Protein AF-A0A7C1H0J3-F1 (afdb_monomer)

Foldseek 3Di:
DVLVVVAPQPDDDDDPDDCVQPVLDLVNQLSVVCSSPVPDDSVVSLQVSLCVQFNPVCSVLLSLLVVLVVLCVVQQDDQFLCPDLSVLQQPLLLQALFLFLPPPPPVLCCVRVVFHNADQLFLCSGAVLGGRPDGRAPLVNLVVNLVSCVVSPCVSLVVSLVSLVVVLPDPPRDPRSNLVSLQSNLLSLVVNLSSLSSNLSSLSNNLLVQLVPDPDPVSVVVSLVSLLVSLVSNLVSLVSVLCSVVPDPRSNDDEDDVARHSRHHHPCSSVSSVSNNVVSVVRSNPRRDRDPCSSLDDDPPPPDDSVVVVVVVVVVVD

Solvent-accessible surface area (backbone atoms only — not comparable to full-atom values): 17912 Å² total; per-residue (Å²): 113,78,76,63,73,76,43,95,65,90,73,88,83,76,79,86,68,61,57,92,63,52,82,85,45,67,66,56,55,46,54,57,47,39,70,72,39,75,85,60,58,64,69,57,50,54,52,52,50,32,27,72,60,41,34,75,88,47,18,61,64,54,52,50,28,49,52,28,41,48,60,47,62,77,65,55,70,88,55,71,72,48,50,75,66,29,28,42,16,64,26,54,80,40,48,59,75,40,43,30,47,70,76,53,55,67,83,78,45,41,89,40,54,79,36,27,75,61,61,95,37,30,40,40,74,49,34,80,32,32,44,70,95,45,76,54,42,51,55,71,58,22,45,53,44,42,56,48,49,69,72,65,54,64,55,47,49,51,51,24,38,53,52,36,53,61,57,61,70,42,86,89,62,52,70,66,30,37,52,50,46,48,44,55,35,52,37,51,55,49,47,52,40,52,54,48,51,53,47,41,51,27,44,48,38,38,23,36,52,49,30,72,73,38,92,41,71,70,54,29,50,51,24,52,54,51,40,46,52,44,40,51,52,49,42,52,40,49,49,53,47,46,49,49,67,74,71,49,92,59,64,71,67,83,63,32,90,87,50,62,43,44,74,33,51,23,81,61,47,67,56,41,38,50,51,18,44,52,48,32,63,73,39,53,82,49,68,59,50,68,69,91,62,46,62,73,54,73,61,95,83,56,85,66,56,65,71,60,54,54,53,54,62,68,57,71,80,110

Secondary structure (DSSP, 8-state):
-GGGSSS--S------S-GGG-SS-HHHHHHHHHHH-TT--HHHHHHHHHHHHHHHHHHHHHHHHHHHHHHHHHHSPP-TTTSTHHHHHTTTTTS---S-STTS-HHHHHHHHTTSS--TT-GGGT-TTEETTEESS-HHHHHHHHHHHHHH-SHHHHHHHHHHHHHHT-TT--HHHHHHHHHHHHHHHHHHHHHHHHHHHHHHHHHHHHHHT-SSHHHHHHHHHHHHHHHHHHHHHHHHHHHHHHH--S--S--BTT--BTTB-BTTHHHHHHHHHHHHHHTTTPPP---TTGGGPPPTT--S-HHHHHHHHHTTT-

Sequence (318 aa):
MEELQAADISRISLSVHPHSLANHDINREIFKRFQLEPDIAVDSVVSLTAQKWVGKMNSKPLIQAWKLTDETVEKFPHVPLYEGYGFVSFRLWARPLVPDIQNIPKQKRAYYEDFMLSNYYNPNLVDLSKNALWTLVPVGVAKNIVDQCEKQGHKPLQQAIELLNSEIVKPGLEDQAKKILTDQRDRIRGLICYYRTLENTARWIVGVHGYLDSDSDKERQKYRIFLHKMMTDEIENIQNLLDLWRTSSVTFTPISKFGENWYTYGDNFAEILQKKIVLMKEYMNDIPHIDPDFIWKMPNSFTVDPDKYLYQYLNFTK

Mean predicted aligned error: 6.72 Å

Structure (mmCIF, N/CA/C/O backbone):
data_AF-A0A7C1H0J3-F1
#
_entry.id   AF-A0A7C1H0J3-F1
#
loop_
_atom_site.group_PDB
_atom_site.id
_atom_site.type_symbol
_atom_site.label_atom_id
_atom_site.label_alt_id
_atom_site.label_comp_id
_atom_site.label_asym_id
_atom_site.label_entity_id
_atom_site.label_seq_id
_atom_site.pdbx_PDB_ins_code
_atom_site.Cartn_x
_atom_site.Cartn_y
_atom_site.Cartn_z
_atom_site.occupancy
_atom_site.B_iso_or_equiv
_atom_site.auth_seq_id
_atom_site.auth_comp_id
_atom_site.auth_asym_id
_atom_site.auth_atom_id
_atom_site.pdbx_PDB_model_num
ATOM 1 N N . MET A 1 1 ? -14.124 -19.390 29.728 1.00 43.22 1 MET A N 1
ATOM 2 C CA . MET A 1 1 ? -13.737 -20.817 29.823 1.00 43.22 1 MET A CA 1
ATOM 3 C C . MET A 1 1 ? -14.939 -21.667 30.199 1.00 43.22 1 MET A C 1
ATOM 5 O O . MET A 1 1 ? -15.182 -22.626 29.491 1.00 43.22 1 MET A O 1
ATOM 9 N N . GLU A 1 2 ? -15.737 -21.287 31.203 1.00 41.00 2 GLU A N 1
ATOM 10 C CA . GLU A 1 2 ? -16.996 -21.994 31.523 1.00 41.00 2 GLU A CA 1
ATOM 11 C C . GLU A 1 2 ? -18.045 -21.923 30.394 1.00 41.00 2 GLU A C 1
ATOM 13 O O . GLU A 1 2 ? -18.662 -22.933 30.081 1.00 41.00 2 GLU A O 1
ATOM 18 N N . GLU A 1 3 ? -18.164 -20.798 29.677 1.00 45.22 3 GLU A N 1
ATOM 19 C CA . GLU A 1 3 ? -19.071 -20.688 28.512 1.00 45.22 3 GLU A CA 1
ATOM 20 C C . GLU A 1 3 ? -18.670 -21.567 27.308 1.00 45.22 3 GLU A C 1
ATOM 22 O O . GLU A 1 3 ? -19.504 -21.857 26.457 1.00 45.22 3 GLU A O 1
ATOM 27 N N . LEU A 1 4 ? -17.413 -22.026 27.229 1.00 45.88 4 LEU A N 1
ATOM 28 C CA . LEU A 1 4 ? -16.912 -22.833 26.103 1.00 45.88 4 LEU A CA 1
ATOM 29 C C . LEU A 1 4 ? -17.227 -24.330 26.243 1.00 45.88 4 LEU A C 1
ATOM 31 O O . LEU A 1 4 ? -17.132 -25.050 25.258 1.00 45.88 4 LEU A O 1
ATOM 35 N N . GLN A 1 5 ? -17.588 -24.805 27.440 1.00 47.00 5 GLN A N 1
ATOM 36 C CA . GLN A 1 5 ? -17.974 -26.206 27.666 1.00 47.00 5 GLN A CA 1
ATOM 37 C C . GLN A 1 5 ? -19.457 -26.480 27.370 1.00 47.00 5 GLN A C 1
ATOM 39 O O . GLN A 1 5 ? -19.835 -27.637 27.221 1.00 47.00 5 GLN A O 1
ATOM 44 N N . ALA A 1 6 ? -20.294 -25.439 27.305 1.00 52.59 6 ALA A N 1
ATOM 45 C CA . ALA A 1 6 ? -21.743 -25.577 27.143 1.00 52.59 6 ALA A CA 1
ATOM 46 C C . ALA A 1 6 ? -22.202 -25.660 25.677 1.00 52.59 6 ALA A C 1
ATOM 48 O O . ALA A 1 6 ? -23.281 -26.177 25.400 1.00 52.59 6 ALA A O 1
ATOM 49 N N . ALA A 1 7 ? -21.396 -25.159 24.743 1.00 54.50 7 ALA A N 1
ATOM 50 C CA . ALA A 1 7 ? -21.640 -25.298 23.316 1.00 54.50 7 ALA A CA 1
ATOM 51 C C . ALA A 1 7 ? -20.835 -26.504 22.814 1.00 54.50 7 ALA A C 1
ATOM 53 O O . ALA A 1 7 ? -19.652 -26.618 23.121 1.00 54.50 7 ALA A O 1
ATOM 54 N N . ASP A 1 8 ? -21.465 -27.409 22.068 1.00 57.72 8 ASP A N 1
ATOM 55 C CA . ASP A 1 8 ? -20.866 -28.605 21.453 1.00 57.72 8 ASP A CA 1
ATOM 56 C C . ASP A 1 8 ? -19.859 -28.215 20.339 1.00 57.72 8 ASP A C 1
ATOM 58 O O . ASP A 1 8 ? -20.053 -28.446 19.144 1.00 57.72 8 ASP A O 1
ATOM 62 N N . ILE A 1 9 ? -18.802 -27.489 20.719 1.00 57.53 9 ILE A N 1
ATOM 63 C CA . ILE A 1 9 ? -17.835 -26.855 19.823 1.00 57.53 9 ILE A CA 1
ATOM 64 C C . ILE A 1 9 ? -16.805 -27.905 19.408 1.00 57.53 9 ILE A C 1
ATOM 66 O O . ILE A 1 9 ? -15.820 -28.161 20.099 1.00 57.53 9 ILE A O 1
ATOM 70 N N . SER A 1 10 ? -16.999 -28.488 18.227 1.00 63.75 10 SER A N 1
ATOM 71 C CA . SER A 1 10 ? -16.061 -29.462 17.652 1.00 63.75 10 SER A CA 1
ATOM 72 C C . SER A 1 10 ? -14.758 -28.838 17.125 1.00 63.75 10 SER A C 1
ATOM 74 O O . SER A 1 10 ? -13.768 -29.550 16.941 1.00 63.75 10 SER A O 1
ATOM 76 N N . ARG A 1 11 ? -14.732 -27.517 16.871 1.00 53.28 11 ARG A N 1
ATOM 77 C CA . ARG A 1 11 ? -13.552 -26.762 16.408 1.00 53.28 11 ARG A CA 1
ATOM 78 C C . ARG A 1 11 ? -13.587 -25.309 16.879 1.00 53.28 11 ARG A C 1
ATOM 80 O O . ARG A 1 11 ? -14.540 -24.593 16.597 1.00 53.28 11 ARG A O 1
ATOM 87 N N . ILE A 1 12 ? -12.503 -24.861 17.511 1.00 60.00 12 ILE A N 1
ATOM 88 C CA . ILE A 1 12 ? -12.256 -23.446 17.817 1.00 60.00 12 ILE A CA 1
ATOM 89 C C . ILE A 1 12 ? -11.360 -22.874 16.716 1.00 60.00 12 ILE A C 1
ATOM 91 O O . ILE A 1 12 ? -10.259 -23.374 16.485 1.00 60.00 12 ILE A O 1
ATOM 95 N N . SER A 1 13 ? -11.820 -21.817 16.052 1.00 57.62 13 SER A N 1
ATOM 96 C CA . SER A 1 13 ? -11.025 -21.041 15.100 1.00 57.62 13 SER A CA 1
ATOM 97 C C . SER A 1 13 ? -10.604 -19.729 15.759 1.00 57.62 13 SER A C 1
ATOM 99 O O . SER A 1 13 ? -11.411 -18.824 15.974 1.00 57.62 13 SER A O 1
ATOM 101 N N . LEU A 1 14 ? -9.330 -19.621 16.131 1.00 55.69 14 LEU A N 1
ATOM 102 C CA . LEU A 1 14 ? -8.780 -18.388 16.690 1.00 55.69 14 LEU A CA 1
ATOM 103 C C . LEU A 1 14 ? -8.307 -17.486 15.548 1.00 55.69 14 LEU A C 1
ATOM 105 O O . LEU A 1 14 ? -7.449 -17.883 14.760 1.00 55.69 14 LEU A O 1
ATOM 109 N N . SER A 1 15 ? -8.804 -16.245 15.487 1.00 52.28 15 SER A N 1
ATOM 110 C CA . SER A 1 15 ? -8.153 -15.226 14.658 1.00 52.28 15 SER A CA 1
ATOM 111 C C . SER A 1 15 ? -6.750 -14.981 15.223 1.00 52.28 15 SER A C 1
ATOM 113 O O . SER A 1 15 ? -6.613 -14.580 16.382 1.00 52.28 15 SER A O 1
ATOM 115 N N . VAL A 1 16 ? -5.712 -15.200 14.420 1.00 52.44 16 VAL A N 1
ATOM 116 C CA . VAL A 1 16 ? -4.301 -15.167 14.852 1.00 52.44 16 VAL A CA 1
ATOM 117 C C . VAL A 1 16 ? -3.748 -13.750 15.065 1.00 52.44 16 VAL A C 1
ATOM 119 O O . VAL A 1 16 ? -2.577 -13.585 15.402 1.00 52.44 16 VAL A O 1
ATOM 122 N N . HIS A 1 17 ? -4.559 -12.703 14.884 1.00 58.31 17 HIS A N 1
ATOM 123 C CA . HIS A 1 17 ? -4.106 -11.331 15.088 1.00 58.31 17 HIS A CA 1
ATOM 124 C C . HIS A 1 17 ? -3.994 -11.021 16.588 1.00 58.31 17 HIS A C 1
ATOM 126 O O . HIS A 1 17 ? -5.013 -11.060 17.297 1.00 58.31 17 HIS A O 1
ATOM 132 N N . PRO A 1 18 ? -2.801 -10.662 17.101 1.00 62.66 18 PRO A N 1
ATOM 133 C CA . PRO A 1 18 ? -2.656 -10.297 18.502 1.00 62.66 18 PRO A CA 1
ATOM 134 C C . PRO A 1 18 ? -3.600 -9.133 18.813 1.00 62.66 18 PRO A C 1
ATOM 136 O O . PRO A 1 18 ? -3.677 -8.165 18.056 1.00 62.66 18 PRO A O 1
ATOM 139 N N . HIS A 1 19 ? -4.366 -9.250 19.903 1.00 61.53 19 HIS A N 1
ATOM 140 C CA . HIS A 1 19 ? -5.368 -8.247 20.291 1.00 61.53 19 HIS A CA 1
ATOM 141 C C . HIS A 1 19 ? -4.770 -6.841 20.349 1.00 61.53 19 HIS A C 1
ATOM 143 O O . HIS A 1 19 ? -5.401 -5.881 19.924 1.00 61.53 19 HIS A O 1
ATOM 149 N N . SER A 1 20 ? -3.513 -6.745 20.784 1.00 67.94 20 SER A N 1
ATOM 150 C CA . SER A 1 20 ? -2.750 -5.503 20.869 1.00 67.94 20 SER A CA 1
ATOM 151 C C . SER A 1 20 ? -2.610 -4.739 19.548 1.00 67.94 20 SER A C 1
ATOM 153 O O . SER A 1 20 ? -2.358 -3.539 19.594 1.00 67.94 20 SER A O 1
ATOM 155 N N . LEU A 1 21 ? -2.770 -5.387 18.388 1.00 73.44 21 LEU A N 1
ATOM 156 C CA . LEU A 1 21 ? -2.623 -4.739 17.080 1.00 73.44 21 LEU A CA 1
ATOM 157 C C . LEU A 1 21 ? -3.929 -4.097 16.580 1.00 73.44 21 LEU A C 1
ATOM 159 O O . LEU A 1 21 ? -3.896 -3.087 15.878 1.00 73.44 21 LEU A O 1
ATOM 163 N N . ALA A 1 22 ? -5.078 -4.680 16.926 1.00 83.19 22 ALA A N 1
ATOM 164 C CA . ALA A 1 22 ? -6.398 -4.241 16.477 1.00 83.19 22 ALA A CA 1
ATOM 165 C C . ALA A 1 22 ? -7.436 -4.467 17.584 1.00 83.19 22 ALA A C 1
ATOM 167 O O . ALA A 1 22 ? -8.156 -5.463 17.594 1.00 83.19 22 ALA A O 1
ATOM 168 N N . ASN A 1 23 ? -7.485 -3.533 18.538 1.00 83.19 23 ASN A N 1
ATOM 169 C CA . ASN A 1 23 ? -8.365 -3.630 19.710 1.00 83.19 23 ASN A CA 1
ATOM 170 C C . ASN A 1 23 ? -9.861 -3.510 19.356 1.00 83.19 23 ASN A C 1
ATOM 172 O O . ASN A 1 23 ? -10.701 -3.999 20.105 1.00 83.19 23 ASN A O 1
ATOM 176 N N . HIS A 1 24 ? -10.186 -2.863 18.233 1.00 91.50 24 HIS A N 1
ATOM 177 C CA . HIS A 1 24 ? -11.553 -2.653 17.745 1.00 91.50 24 HIS A CA 1
ATOM 178 C C . HIS A 1 24 ? -11.708 -3.306 16.366 1.00 91.50 24 HIS A C 1
ATOM 180 O O . HIS A 1 24 ? -11.754 -2.645 15.332 1.00 91.50 24 HIS A O 1
ATOM 186 N N . ASP A 1 25 ? -11.714 -4.636 16.363 1.00 91.44 25 ASP A N 1
ATOM 187 C CA . ASP A 1 25 ? -11.776 -5.487 15.173 1.00 91.44 25 ASP A CA 1
ATOM 188 C C . ASP A 1 25 ? -13.152 -6.161 15.083 1.00 91.44 25 ASP A C 1
ATOM 190 O O . ASP A 1 25 ? -13.448 -7.100 15.828 1.00 91.44 25 ASP A O 1
ATOM 194 N N . ILE A 1 26 ? -14.022 -5.643 14.209 1.00 93.06 26 ILE A N 1
ATOM 195 C CA . ILE A 1 26 ? -15.400 -6.136 14.095 1.00 93.06 26 ILE A CA 1
ATOM 196 C C . ILE A 1 26 ? -15.450 -7.578 13.577 1.00 93.06 26 ILE A C 1
ATOM 198 O O . ILE A 1 26 ? -16.265 -8.369 14.051 1.00 93.06 26 ILE A O 1
ATOM 202 N N . ASN A 1 27 ? -14.533 -7.958 12.685 1.00 90.81 27 ASN A N 1
ATOM 203 C CA . ASN A 1 27 ? -14.468 -9.312 12.142 1.00 90.81 27 ASN A CA 1
ATOM 204 C C . ASN A 1 27 ? -14.177 -10.317 13.254 1.00 90.81 27 ASN A C 1
ATOM 206 O O . ASN A 1 27 ? -14.815 -11.365 13.334 1.00 90.81 27 ASN A O 1
A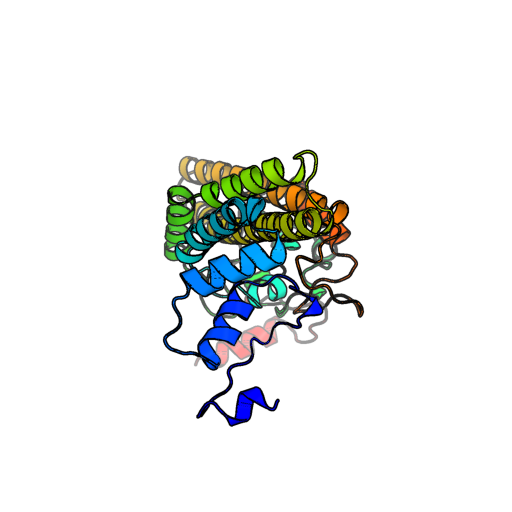TOM 210 N N . ARG A 1 28 ? -13.273 -9.974 14.175 1.00 88.69 28 ARG A N 1
ATOM 211 C CA . ARG A 1 28 ? -12.999 -10.798 15.356 1.00 88.69 28 ARG A CA 1
ATOM 212 C C . ARG A 1 28 ? -14.218 -10.967 16.254 1.00 88.69 28 ARG A C 1
ATOM 214 O O . ARG A 1 28 ? -14.443 -12.073 16.738 1.00 88.69 28 ARG A O 1
ATOM 221 N N . GLU A 1 29 ? -14.991 -9.913 16.495 1.00 91.12 29 GLU A N 1
ATOM 222 C CA . GLU A 1 29 ? -16.209 -10.018 17.307 1.00 91.12 29 GLU A CA 1
ATOM 223 C C . GLU A 1 29 ? -17.276 -10.881 16.618 1.00 91.12 29 GLU A C 1
ATOM 225 O O . GLU A 1 29 ? -17.890 -11.721 17.278 1.00 91.12 29 GLU A O 1
ATOM 230 N N . ILE A 1 30 ? -17.417 -10.776 15.292 1.00 91.19 30 ILE A N 1
ATOM 231 C CA . ILE A 1 30 ? -18.273 -11.667 14.494 1.00 91.19 30 ILE A CA 1
ATOM 232 C C . ILE A 1 30 ? -17.811 -13.122 14.634 1.00 91.19 30 ILE A C 1
ATOM 234 O O . ILE A 1 30 ? -18.603 -13.971 15.039 1.00 91.19 30 ILE A O 1
ATOM 238 N N . PHE A 1 31 ? -16.530 -13.417 14.384 1.00 87.75 31 PHE A N 1
ATOM 239 C CA . PHE A 1 31 ? -15.991 -14.778 14.484 1.00 87.75 31 PHE A CA 1
ATOM 240 C C . PHE A 1 31 ? -16.120 -15.370 15.887 1.00 87.75 31 PHE A C 1
ATOM 242 O O . PHE A 1 31 ? -16.440 -16.550 16.024 1.00 87.75 31 PHE A O 1
ATOM 249 N N . LYS A 1 32 ? -15.864 -14.580 16.936 1.00 86.75 32 LYS A N 1
ATOM 250 C CA . LYS A 1 32 ? -16.051 -15.021 18.326 1.00 86.75 32 LYS A CA 1
ATOM 251 C C . LYS A 1 32 ? -17.507 -15.385 18.590 1.00 86.75 32 LYS A C 1
ATOM 253 O O . LYS A 1 32 ? -17.779 -16.415 19.197 1.00 86.75 32 LYS A O 1
ATOM 258 N N . ARG A 1 33 ? -18.439 -14.540 18.147 1.00 88.62 33 ARG A N 1
ATOM 259 C CA . ARG A 1 33 ? -19.862 -14.720 18.425 1.00 88.62 33 ARG A CA 1
ATOM 260 C C . ARG A 1 33 ? -20.452 -15.896 17.653 1.00 88.62 33 ARG A C 1
ATOM 262 O O . ARG A 1 33 ? -21.157 -16.701 18.247 1.00 88.62 33 ARG A O 1
ATOM 269 N N . PHE A 1 34 ? -20.090 -16.029 16.381 1.00 86.19 34 PHE A N 1
ATOM 270 C CA . PHE A 1 34 ? -20.523 -17.118 15.509 1.00 86.19 34 PHE A CA 1
ATOM 271 C C . PHE A 1 34 ? -20.048 -18.497 15.995 1.00 86.19 34 PHE A C 1
ATOM 273 O O . PHE A 1 34 ? -20.743 -19.489 15.821 1.00 86.19 34 PHE A O 1
ATOM 280 N N . GLN A 1 35 ? -18.886 -18.575 16.657 1.00 83.38 35 GLN A N 1
ATOM 281 C CA . GLN A 1 35 ? -18.402 -19.828 17.257 1.00 83.38 35 GLN A CA 1
ATOM 282 C C . GLN A 1 35 ? -19.239 -20.311 18.447 1.00 83.38 35 GLN A C 1
ATOM 284 O O . GLN A 1 35 ? -19.250 -21.506 18.725 1.00 83.38 35 GLN A O 1
ATOM 289 N N . LEU A 1 36 ? -19.906 -19.398 19.158 1.00 86.06 36 LEU A N 1
ATOM 290 C CA . LEU A 1 36 ? -20.761 -19.723 20.304 1.00 86.06 36 LEU A CA 1
ATOM 291 C C . LEU A 1 36 ? -22.229 -19.874 19.891 1.00 86.06 36 LEU A C 1
ATOM 293 O O . LEU A 1 36 ? -22.948 -20.690 20.456 1.00 86.06 36 LEU A O 1
ATOM 297 N N . GLU A 1 37 ? -22.666 -19.088 18.907 1.00 89.44 37 GLU A N 1
ATOM 298 C CA . GLU A 1 37 ? -24.031 -19.075 18.380 1.00 89.44 37 GLU A CA 1
ATOM 299 C C . GLU A 1 37 ? -23.991 -19.054 16.844 1.00 89.44 37 GLU A C 1
ATOM 301 O O . GLU A 1 37 ? -24.012 -17.974 16.249 1.00 89.44 37 GLU A O 1
ATOM 306 N N . PRO A 1 38 ? -23.926 -20.225 16.184 1.00 87.12 38 PRO A N 1
ATOM 307 C CA . PRO A 1 38 ? -23.788 -20.311 14.727 1.00 87.12 38 PRO A CA 1
ATOM 308 C C . PRO A 1 38 ? -24.953 -19.694 13.942 1.00 87.12 38 PRO A C 1
ATOM 310 O O . PRO A 1 38 ? -24.761 -19.217 12.830 1.00 87.12 38 PRO A O 1
ATOM 313 N N . ASP A 1 39 ? -26.154 -19.660 14.522 1.00 92.06 39 ASP A N 1
ATOM 314 C CA . ASP A 1 39 ? -27.350 -19.114 13.865 1.00 92.06 39 ASP A CA 1
ATOM 315 C C . ASP A 1 39 ? -27.527 -17.600 14.088 1.00 92.06 39 ASP A C 1
ATOM 317 O O . ASP A 1 39 ? -28.536 -17.016 13.681 1.00 92.06 39 ASP A O 1
ATOM 321 N N . ILE A 1 40 ? -26.576 -16.930 14.756 1.00 92.56 40 ILE A N 1
ATOM 322 C CA . ILE A 1 40 ? -26.701 -15.499 15.026 1.00 92.56 40 ILE A CA 1
ATOM 323 C C . ILE A 1 40 ? -26.618 -14.674 13.737 1.00 92.56 40 ILE A C 1
ATOM 325 O O . ILE A 1 40 ? -25.699 -14.807 12.929 1.00 92.56 40 ILE A O 1
ATOM 329 N N . ALA A 1 41 ? -27.555 -13.740 13.571 1.00 94.44 41 ALA A N 1
ATOM 330 C CA . ALA A 1 41 ? -27.504 -12.790 12.468 1.00 94.44 41 ALA A CA 1
ATOM 331 C C . ALA A 1 41 ? -26.282 -11.863 12.607 1.00 94.44 41 ALA A C 1
ATOM 333 O O . ALA A 1 41 ? -26.149 -11.141 13.600 1.00 94.44 41 ALA A O 1
ATOM 334 N N . VAL A 1 42 ? -25.422 -11.833 11.583 1.00 92.94 42 VAL A N 1
ATOM 335 C CA . VAL A 1 42 ? -24.206 -10.996 11.545 1.00 92.94 42 VAL A CA 1
ATOM 336 C C . VAL A 1 42 ? -24.533 -9.520 11.795 1.00 92.94 42 VAL A C 1
ATOM 338 O O . VAL A 1 42 ? -23.877 -8.875 12.613 1.00 92.94 42 VAL A O 1
ATOM 341 N N . ASP A 1 43 ? -25.604 -9.006 11.185 1.00 95.44 43 ASP A N 1
ATOM 342 C CA . ASP A 1 43 ? -26.056 -7.620 11.367 1.00 95.44 43 ASP A CA 1
ATOM 343 C C . ASP A 1 43 ? -26.383 -7.278 12.829 1.00 95.44 43 ASP A C 1
ATOM 345 O O . ASP A 1 43 ? -26.145 -6.149 13.278 1.00 95.44 43 ASP A O 1
ATOM 349 N N . SER A 1 44 ? -26.888 -8.246 13.599 1.00 95.44 44 SER A N 1
ATOM 350 C CA . SER A 1 44 ? -27.148 -8.071 15.030 1.00 95.44 44 SER A CA 1
ATOM 351 C C . SER A 1 44 ? -25.843 -7.934 15.810 1.00 95.44 44 SER A C 1
ATOM 353 O O . SER A 1 44 ? -25.730 -7.049 16.660 1.00 95.44 44 SER A O 1
ATOM 355 N N . VAL A 1 45 ? -24.829 -8.748 15.494 1.00 96.06 45 VAL A N 1
ATOM 356 C CA . VAL A 1 45 ? -23.500 -8.670 16.126 1.00 96.06 45 VAL A CA 1
ATOM 357 C C . VAL A 1 45 ? -22.821 -7.343 15.809 1.00 96.06 45 VAL A C 1
ATOM 359 O O . VAL A 1 45 ? -22.309 -6.682 16.715 1.00 96.06 45 VAL A O 1
ATOM 362 N N . VAL A 1 46 ? -22.878 -6.920 14.546 1.00 97.00 46 VAL A N 1
ATOM 363 C CA . VAL A 1 46 ? -22.366 -5.627 14.075 1.00 97.00 46 VAL A CA 1
ATOM 364 C C . VAL A 1 46 ? -23.037 -4.473 14.815 1.00 97.00 46 VAL A C 1
ATOM 366 O O . VAL A 1 46 ? -22.358 -3.605 15.367 1.00 97.00 46 VAL A O 1
ATOM 369 N N . SER A 1 47 ? -24.367 -4.494 14.897 1.00 97.38 47 SER A N 1
ATOM 370 C CA . SER A 1 47 ? -25.143 -3.439 15.549 1.00 97.38 47 SER A CA 1
ATOM 371 C C . SER A 1 47 ? -24.859 -3.342 17.048 1.00 97.38 47 SER A C 1
ATOM 373 O O . SER A 1 47 ? -24.626 -2.245 17.559 1.00 97.38 47 SER A O 1
ATOM 375 N N . LEU A 1 48 ? -24.846 -4.473 17.758 1.00 96.56 48 LEU A N 1
ATOM 376 C CA . LEU A 1 48 ? -24.572 -4.513 19.197 1.00 96.56 48 LEU A CA 1
ATOM 377 C C . LEU A 1 48 ? -23.131 -4.095 19.510 1.00 96.56 48 LEU A C 1
ATOM 379 O O . LEU A 1 48 ? -22.904 -3.312 20.434 1.00 96.56 48 LEU A O 1
ATOM 383 N N . THR A 1 49 ? -22.164 -4.555 18.713 1.00 97.12 49 THR A N 1
ATOM 384 C CA . THR A 1 49 ? -20.748 -4.194 18.870 1.00 97.12 49 THR A CA 1
ATOM 385 C C . THR A 1 49 ? -20.531 -2.699 18.649 1.00 97.12 49 THR A C 1
ATOM 387 O O . THR A 1 49 ? -19.908 -2.043 19.483 1.00 97.12 49 THR A O 1
ATOM 390 N N . ALA A 1 50 ? -21.111 -2.119 17.593 1.00 97.81 50 ALA A N 1
ATOM 391 C CA . ALA A 1 50 ? -21.012 -0.683 17.343 1.00 97.81 50 ALA A CA 1
ATOM 392 C C . ALA A 1 50 ? -21.614 0.146 18.490 1.00 97.81 50 ALA A C 1
ATOM 394 O O . ALA A 1 50 ? -21.002 1.112 18.941 1.00 97.81 50 ALA A O 1
ATOM 395 N N . GLN A 1 51 ? -22.782 -0.245 19.013 1.00 97.44 51 GLN A N 1
ATOM 396 C CA . GLN A 1 51 ? -23.393 0.436 20.161 1.00 97.44 51 GLN A CA 1
ATOM 397 C C . GLN A 1 51 ? -22.530 0.332 21.420 1.00 97.44 51 GLN A C 1
ATOM 399 O O . GLN A 1 51 ? -22.397 1.318 22.142 1.00 97.44 51 GLN A O 1
ATOM 404 N N . LYS A 1 52 ? -21.919 -0.831 21.667 1.00 96.69 52 LYS A N 1
ATOM 405 C CA . LYS A 1 52 ? -20.998 -1.038 22.790 1.00 96.69 52 LYS A CA 1
ATOM 406 C C . LYS A 1 52 ? -19.747 -0.166 22.677 1.00 96.69 52 LYS A C 1
ATOM 408 O O . LYS A 1 52 ? -19.243 0.300 23.691 1.00 96.69 52 LYS A O 1
ATOM 413 N N . TRP A 1 53 ? -19.228 0.025 21.468 1.00 96.38 53 TRP A N 1
ATOM 414 C CA . TRP A 1 53 ? -17.989 0.765 21.243 1.00 96.38 53 TRP A CA 1
ATOM 415 C C . TRP A 1 53 ? -18.185 2.278 21.266 1.00 96.38 53 TRP A C 1
ATOM 417 O O . TRP A 1 53 ? -17.454 2.973 21.961 1.00 96.38 53 TRP A O 1
ATOM 427 N N . VAL A 1 54 ? -19.163 2.800 20.526 1.00 97.00 54 VAL A N 1
ATOM 428 C CA . VAL A 1 54 ? -19.297 4.254 20.309 1.00 97.00 54 VAL A CA 1
ATOM 429 C C . VAL A 1 54 ? -20.616 4.836 20.826 1.00 97.00 54 VAL A C 1
ATOM 431 O O . VAL A 1 54 ? -20.904 6.016 20.620 1.00 97.00 54 VAL A O 1
ATOM 434 N N . GLY A 1 55 ? -21.426 4.023 21.503 1.00 95.62 55 GLY A N 1
ATOM 435 C CA . GLY A 1 55 ? -22.741 4.409 21.999 1.00 95.62 55 GLY A CA 1
ATOM 436 C C . GLY A 1 55 ? -23.828 4.361 20.923 1.00 95.62 55 GLY A C 1
ATOM 437 O O . GLY A 1 55 ? -23.577 4.332 19.714 1.00 95.62 55 GLY A O 1
ATOM 438 N N . LYS A 1 56 ? -25.091 4.377 21.364 1.00 93.31 56 LYS A N 1
ATOM 439 C CA . LYS A 1 56 ? -26.262 4.243 20.480 1.00 93.31 56 LYS A CA 1
ATOM 440 C C . LYS A 1 56 ? -26.312 5.324 19.397 1.00 93.31 56 LYS A C 1
ATOM 442 O O . LYS A 1 56 ? -26.593 5.006 18.242 1.00 93.31 56 LYS A O 1
ATOM 447 N N . MET A 1 57 ? -25.992 6.566 19.758 1.00 89.06 57 MET A N 1
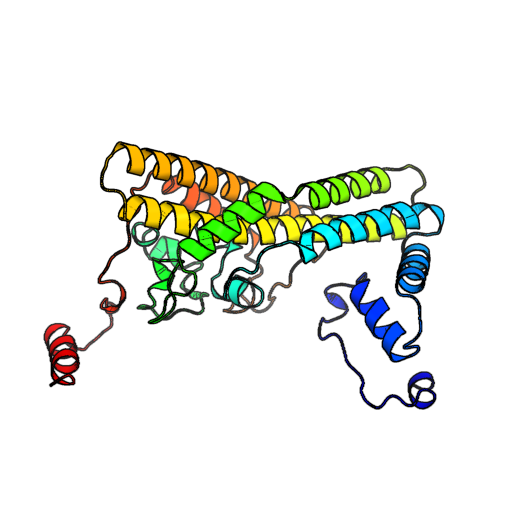ATOM 448 C CA . MET A 1 57 ? -26.067 7.721 18.857 1.00 89.06 57 MET A CA 1
ATOM 449 C C . MET A 1 57 ? -25.034 7.673 17.724 1.00 89.06 57 MET A C 1
ATOM 451 O O . MET A 1 57 ? -25.363 8.051 16.603 1.00 89.06 57 MET A O 1
ATOM 455 N N . ASN A 1 58 ? -23.831 7.148 17.980 1.00 92.00 58 ASN A N 1
ATOM 456 C CA . ASN A 1 58 ? -22.732 7.137 17.001 1.00 92.00 58 ASN A CA 1
ATOM 457 C C . ASN A 1 58 ? -22.557 5.778 16.299 1.00 92.00 58 ASN A C 1
ATOM 459 O O . ASN A 1 58 ? -21.723 5.639 15.406 1.00 92.00 58 ASN A O 1
ATOM 463 N N . SER A 1 59 ? -23.350 4.769 16.675 1.00 97.06 59 SER A N 1
ATOM 464 C CA . SER A 1 59 ? -23.265 3.418 16.104 1.00 97.06 59 SER A CA 1
ATOM 465 C C . SER A 1 59 ? -23.547 3.378 14.598 1.00 97.06 59 SER A C 1
ATOM 467 O O . SER A 1 59 ? -22.850 2.685 13.862 1.00 97.06 59 SER A O 1
ATOM 469 N N . LYS A 1 60 ? -24.530 4.149 14.112 1.00 97.69 60 LYS A N 1
ATOM 470 C CA . LYS A 1 60 ? -24.918 4.151 12.691 1.00 97.69 60 LYS A CA 1
ATOM 471 C C . LYS A 1 60 ? -23.787 4.625 11.760 1.00 97.69 60 LYS A C 1
ATOM 473 O O . LYS A 1 60 ? -23.498 3.894 10.814 1.00 97.69 60 LYS A O 1
ATOM 478 N N . PRO A 1 61 ? -23.124 5.776 12.004 1.00 97.50 61 PRO A N 1
ATOM 479 C CA . PRO A 1 61 ? -21.963 6.182 11.213 1.00 97.50 61 PRO A CA 1
ATOM 480 C C . PRO A 1 61 ? -20.838 5.144 11.172 1.00 97.50 61 PRO A C 1
ATOM 482 O O . PRO A 1 61 ? -20.289 4.886 10.105 1.00 97.50 61 PRO A O 1
ATOM 485 N N . LEU A 1 62 ? -20.526 4.509 12.307 1.00 98.50 62 LEU A N 1
ATOM 486 C CA . LEU A 1 62 ? -19.481 3.486 12.367 1.00 98.50 62 LEU A CA 1
ATOM 487 C C . LEU A 1 62 ? -19.823 2.268 11.495 1.00 98.50 62 LEU A C 1
ATOM 489 O O . LEU A 1 62 ? -18.999 1.829 10.698 1.00 98.50 62 LEU A O 1
ATOM 493 N N . ILE A 1 63 ? -21.058 1.769 11.588 1.00 98.50 63 ILE A N 1
ATOM 494 C CA . ILE A 1 63 ? -21.535 0.655 10.754 1.00 98.50 63 ILE A CA 1
ATOM 495 C C . ILE A 1 63 ? -21.482 1.030 9.271 1.00 98.50 63 ILE A C 1
ATOM 497 O O . ILE A 1 63 ? -21.078 0.219 8.442 1.00 98.50 63 ILE A O 1
ATOM 501 N N . GLN A 1 64 ? -21.872 2.258 8.925 1.00 98.50 64 GLN A N 1
ATOM 502 C CA . GLN A 1 64 ? -21.811 2.720 7.542 1.00 98.50 64 GLN A CA 1
ATOM 503 C C . GLN A 1 64 ? -20.366 2.777 7.026 1.00 98.50 64 GLN A C 1
ATOM 505 O O . GLN A 1 64 ? -20.115 2.363 5.896 1.00 98.50 64 GLN A O 1
ATOM 510 N N . ALA A 1 65 ? -19.412 3.232 7.842 1.00 98.44 65 ALA A N 1
ATOM 511 C CA . ALA A 1 65 ? -17.996 3.221 7.481 1.00 98.44 65 ALA A CA 1
ATOM 512 C C . ALA A 1 65 ? -17.469 1.794 7.243 1.00 98.44 65 ALA A C 1
ATOM 514 O O . ALA A 1 65 ? -16.732 1.571 6.282 1.00 98.44 65 ALA A O 1
ATOM 515 N N . TRP A 1 66 ? -17.883 0.815 8.057 1.00 98.06 66 TRP A N 1
ATOM 516 C CA . TRP A 1 66 ? -17.558 -0.596 7.818 1.00 98.06 66 TRP A CA 1
ATOM 517 C C . TRP A 1 66 ? -18.142 -1.117 6.510 1.00 98.06 66 TRP A C 1
ATOM 519 O O . TRP A 1 66 ? -17.407 -1.726 5.747 1.00 98.06 66 TRP A O 1
ATOM 529 N N . LYS A 1 67 ? -19.408 -0.820 6.199 1.00 97.50 67 LYS A N 1
ATOM 530 C CA . LYS A 1 67 ? -20.037 -1.241 4.933 1.00 97.50 67 LYS A CA 1
ATOM 531 C C . LYS A 1 67 ? -19.331 -0.664 3.705 1.00 97.50 67 LYS A C 1
ATOM 533 O O . LYS A 1 67 ? -19.085 -1.381 2.745 1.00 97.50 67 LYS A O 1
ATOM 538 N N . LEU A 1 68 ? -18.967 0.618 3.752 1.00 97.81 68 LEU A N 1
ATOM 539 C CA . LEU A 1 68 ? -18.191 1.265 2.687 1.00 97.81 68 LEU A CA 1
ATOM 540 C C . LEU A 1 68 ? -16.789 0.647 2.539 1.00 97.81 68 LEU A C 1
ATOM 542 O O . LEU A 1 68 ? -16.260 0.539 1.432 1.00 97.81 68 LEU A O 1
ATOM 546 N N . THR A 1 69 ? -16.188 0.235 3.658 1.00 97.31 69 THR A N 1
ATOM 547 C CA . THR A 1 69 ? -14.897 -0.463 3.661 1.00 97.31 69 THR A CA 1
ATOM 548 C C . THR A 1 69 ? -15.024 -1.846 3.034 1.00 97.31 69 THR A C 1
ATOM 550 O O . THR A 1 69 ? -14.261 -2.170 2.127 1.00 97.31 69 THR A O 1
ATOM 553 N N . ASP A 1 70 ? -16.023 -2.615 3.463 1.00 95.38 70 ASP A N 1
ATOM 554 C CA . ASP A 1 70 ? -16.321 -3.962 2.978 1.00 95.38 70 ASP A CA 1
ATOM 555 C C . ASP A 1 70 ? -16.589 -3.977 1.468 1.00 95.38 70 ASP A C 1
ATOM 557 O O . ASP A 1 70 ? -15.980 -4.759 0.745 1.00 95.38 70 ASP A O 1
ATOM 561 N N . GLU A 1 71 ? -17.360 -3.005 0.960 1.00 94.75 71 GLU A N 1
ATOM 562 C CA . GLU A 1 71 ? -17.600 -2.848 -0.481 1.00 94.75 71 GLU A CA 1
ATOM 563 C C . GLU A 1 71 ? -16.295 -2.725 -1.282 1.00 94.75 71 GLU A C 1
ATOM 565 O O . GLU A 1 71 ? -16.196 -3.219 -2.410 1.00 94.75 71 GLU A O 1
ATOM 570 N N . THR A 1 72 ? -15.290 -2.045 -0.724 1.00 94.38 72 THR A N 1
ATOM 571 C CA . THR A 1 72 ? -14.007 -1.899 -1.414 1.00 94.38 72 THR A CA 1
ATOM 572 C C . THR A 1 72 ? -13.185 -3.177 -1.330 1.00 94.38 72 THR A C 1
ATOM 574 O O . THR A 1 72 ? -12.616 -3.591 -2.338 1.00 94.38 72 THR A O 1
ATOM 577 N N . VAL A 1 73 ? -13.138 -3.804 -0.153 1.00 93.62 73 VAL A N 1
ATOM 578 C CA . VAL A 1 73 ? -12.376 -5.037 0.090 1.00 93.62 73 VAL A CA 1
ATOM 579 C C . VAL A 1 73 ? -12.891 -6.185 -0.778 1.00 93.62 73 VAL A C 1
ATOM 581 O O . VAL A 1 73 ? -12.086 -6.866 -1.403 1.00 93.62 73 VAL A O 1
ATOM 584 N N . GLU A 1 74 ? -14.211 -6.367 -0.872 1.00 93.38 74 GLU A N 1
ATOM 585 C CA . GLU A 1 74 ? -14.837 -7.440 -1.659 1.00 93.38 74 GLU A CA 1
ATOM 586 C C . GLU A 1 74 ? -14.488 -7.349 -3.151 1.00 93.38 74 GLU A C 1
ATOM 588 O O . GLU A 1 74 ? -14.317 -8.357 -3.836 1.00 93.38 74 GLU A O 1
ATOM 593 N N . LYS A 1 75 ? -14.381 -6.122 -3.660 1.00 92.81 75 LYS A N 1
ATOM 594 C CA . LYS A 1 75 ? -14.190 -5.855 -5.085 1.00 92.81 75 LYS A CA 1
ATOM 595 C C . LYS A 1 75 ? -12.728 -5.619 -5.461 1.00 92.81 75 LYS A C 1
ATOM 597 O O . LYS A 1 75 ? -12.443 -5.598 -6.656 1.00 92.81 75 LYS A O 1
ATOM 602 N N . PHE A 1 76 ? -11.812 -5.432 -4.506 1.00 93.56 76 PHE A N 1
ATOM 603 C CA . PHE A 1 76 ? -10.410 -5.161 -4.825 1.00 93.56 76 PHE A CA 1
ATOM 604 C C . PHE A 1 76 ? -9.775 -6.380 -5.522 1.00 93.56 76 PHE A C 1
ATOM 606 O O . PHE A 1 76 ? -9.931 -7.509 -5.050 1.00 93.56 76 PHE A O 1
ATOM 613 N N . PRO A 1 77 ? -9.081 -6.196 -6.659 1.00 93.69 77 PRO A N 1
ATOM 614 C CA . PRO A 1 77 ? -8.520 -7.315 -7.402 1.00 93.69 77 PRO A CA 1
ATOM 615 C C . PRO A 1 77 ? -7.344 -7.952 -6.660 1.00 93.69 77 PRO A C 1
ATOM 617 O O . PRO A 1 77 ? -6.511 -7.257 -6.083 1.00 93.69 77 PRO A O 1
ATOM 620 N N . HIS A 1 78 ? -7.227 -9.277 -6.767 1.00 91.69 78 HIS A N 1
ATOM 621 C CA . HIS A 1 78 ? -6.066 -9.995 -6.253 1.00 91.69 78 HIS A CA 1
ATOM 622 C C . HIS A 1 78 ? -4.796 -9.634 -7.042 1.00 91.69 78 HIS A C 1
ATOM 624 O O . HIS A 1 78 ? -4.765 -9.774 -8.269 1.00 91.69 78 HIS A O 1
ATOM 630 N N . VAL A 1 79 ? -3.732 -9.228 -6.345 1.00 91.69 79 VAL A N 1
ATOM 631 C CA . VAL A 1 79 ? -2.403 -8.945 -6.905 1.00 91.69 79 VAL A CA 1
ATOM 632 C C . VAL A 1 79 ? -1.422 -10.064 -6.509 1.00 91.69 79 VAL A C 1
ATOM 634 O O . VAL A 1 79 ? -0.923 -10.080 -5.377 1.00 91.69 79 VAL A O 1
ATOM 637 N N . PRO A 1 80 ? -1.117 -11.012 -7.421 1.00 87.06 80 PRO A N 1
ATOM 638 C CA . PRO A 1 80 ? -0.387 -12.237 -7.089 1.00 87.06 80 PRO A CA 1
ATOM 639 C C . PRO A 1 80 ? 0.950 -11.991 -6.383 1.00 87.06 80 PRO A C 1
ATOM 641 O O . PRO A 1 80 ? 1.787 -11.236 -6.874 1.00 87.06 80 PRO A O 1
ATOM 644 N N . LEU A 1 81 ? 1.149 -12.658 -5.238 1.00 87.38 81 LEU A N 1
ATOM 645 C CA . LEU A 1 81 ? 2.344 -12.608 -4.370 1.00 87.38 81 LEU A CA 1
ATOM 646 C C . LEU A 1 81 ? 2.760 -11.210 -3.878 1.00 87.38 81 LEU A C 1
ATOM 648 O O . LEU A 1 81 ? 3.751 -11.103 -3.167 1.00 87.38 81 LEU A O 1
ATOM 652 N N . TYR A 1 82 ? 2.039 -10.146 -4.218 1.00 93.56 82 TYR A N 1
ATOM 653 C CA . TYR A 1 82 ? 2.307 -8.803 -3.707 1.00 93.56 82 TYR A CA 1
ATOM 654 C C . TYR A 1 82 ? 1.424 -8.436 -2.519 1.00 93.56 82 TYR A C 1
ATOM 656 O O . TYR A 1 82 ? 1.697 -7.453 -1.842 1.00 93.56 82 TYR A O 1
ATOM 664 N N . GLU A 1 83 ? 0.413 -9.245 -2.217 1.00 90.31 83 GLU A N 1
ATOM 665 C CA . GLU A 1 83 ? -0.441 -9.091 -1.043 1.00 90.31 83 GLU A CA 1
ATOM 666 C C . GLU A 1 83 ? 0.105 -9.801 0.202 1.00 90.31 83 GLU A C 1
ATOM 668 O O . GLU A 1 83 ? 0.950 -10.700 0.128 1.00 90.31 83 GLU A O 1
ATOM 673 N N . GLY A 1 84 ? -0.407 -9.419 1.375 1.00 87.69 84 GLY A N 1
ATOM 674 C CA . GLY A 1 84 ? -0.086 -10.075 2.642 1.00 87.69 84 GLY A CA 1
ATOM 675 C C . GLY A 1 84 ? 1.414 -10.033 2.944 1.00 87.69 84 GLY A C 1
ATOM 676 O O . GLY A 1 84 ? 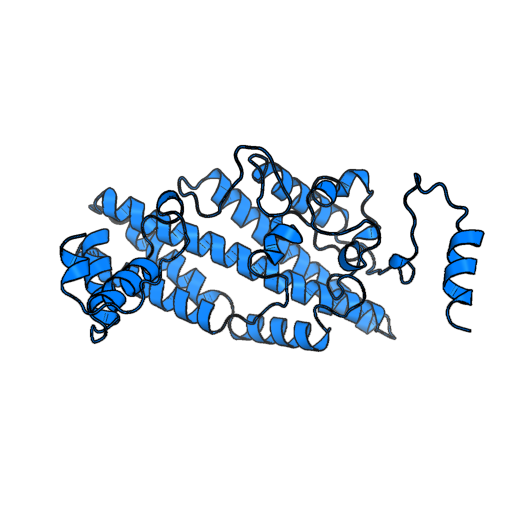2.031 -8.969 2.901 1.00 87.69 84 GLY A O 1
ATOM 677 N N . TYR A 1 85 ? 2.019 -11.192 3.227 1.00 87.31 85 TYR A N 1
ATOM 678 C CA . TYR A 1 85 ? 3.468 -11.281 3.462 1.00 87.31 85 TYR A CA 1
ATOM 679 C C . TYR A 1 85 ? 4.295 -10.881 2.243 1.00 87.31 85 TYR A C 1
ATOM 681 O O . TYR A 1 85 ? 5.382 -10.338 2.397 1.00 87.31 85 TYR A O 1
ATOM 689 N N . GLY A 1 86 ? 3.770 -11.081 1.038 1.00 92.00 86 GLY A N 1
ATOM 690 C CA . GLY A 1 86 ? 4.417 -10.639 -0.186 1.00 92.00 86 GLY A CA 1
ATOM 691 C C . GLY A 1 86 ? 4.681 -9.137 -0.211 1.00 92.00 86 GLY A C 1
ATOM 692 O O . GLY A 1 86 ? 5.768 -8.698 -0.582 1.00 92.00 86 GLY A O 1
ATOM 693 N N . PHE A 1 87 ? 3.734 -8.345 0.289 1.00 95.19 87 PHE A N 1
ATOM 694 C CA . PHE A 1 87 ? 3.841 -6.889 0.320 1.00 95.19 87 PHE A CA 1
ATOM 695 C C . PHE A 1 87 ? 5.081 -6.415 1.087 1.00 95.19 87 PHE A C 1
ATOM 697 O O . PHE A 1 87 ? 5.870 -5.598 0.604 1.00 95.19 87 PHE A O 1
ATOM 704 N N . VAL A 1 88 ? 5.258 -6.962 2.292 1.00 93.50 88 VAL A N 1
ATOM 705 C CA . VAL A 1 88 ? 6.391 -6.656 3.171 1.00 93.50 88 VAL A CA 1
ATOM 706 C C . VAL A 1 88 ? 7.665 -7.336 2.685 1.00 93.50 88 VAL A C 1
ATOM 708 O O . VAL A 1 88 ? 8.716 -6.712 2.722 1.00 93.50 88 VAL A O 1
ATOM 711 N N . SER A 1 89 ? 7.594 -8.556 2.153 1.00 93.44 89 SER A N 1
ATOM 712 C CA . SER A 1 89 ? 8.766 -9.292 1.673 1.00 93.44 89 SER A CA 1
ATOM 713 C C . SER A 1 89 ? 9.359 -8.734 0.384 1.00 93.44 89 SER A C 1
ATOM 715 O O . SER A 1 89 ? 10.574 -8.802 0.223 1.00 93.44 89 SER A O 1
ATOM 717 N N . PHE A 1 90 ? 8.554 -8.107 -0.477 1.00 94.56 90 PHE A N 1
ATOM 718 C CA . PHE A 1 90 ? 9.011 -7.324 -1.636 1.00 94.56 90 PHE A CA 1
ATOM 719 C C . PHE A 1 90 ? 9.141 -5.827 -1.345 1.00 94.56 90 PHE A C 1
ATOM 721 O O . PHE A 1 90 ? 9.407 -5.027 -2.246 1.00 94.56 90 PHE A O 1
ATOM 728 N N . ARG A 1 91 ? 8.987 -5.449 -0.070 1.00 95.69 91 ARG A N 1
ATOM 729 C CA . ARG A 1 91 ? 9.254 -4.109 0.453 1.00 95.69 91 ARG A CA 1
ATOM 730 C C . ARG A 1 91 ? 8.444 -3.018 -0.241 1.00 95.69 91 ARG A C 1
ATOM 732 O O . ARG A 1 91 ? 8.936 -1.901 -0.339 1.00 95.69 91 ARG A O 1
ATOM 739 N N . LEU A 1 92 ? 7.211 -3.274 -0.678 1.00 97.12 92 LEU A N 1
ATOM 740 C CA . LEU A 1 92 ? 6.495 -2.383 -1.603 1.00 97.12 92 LEU A CA 1
ATOM 741 C C . LEU A 1 92 ? 6.319 -0.935 -1.110 1.00 97.12 92 LEU A C 1
ATOM 743 O O . LEU A 1 92 ? 6.448 -0.009 -1.909 1.00 97.12 92 LEU A O 1
ATOM 747 N N . TRP A 1 93 ? 6.129 -0.685 0.192 1.00 97.50 93 TRP A N 1
ATOM 748 C CA . TRP A 1 93 ? 6.108 0.694 0.713 1.00 97.50 93 TRP A CA 1
ATOM 749 C C . TRP A 1 93 ? 7.470 1.400 0.709 1.00 97.50 93 TRP A C 1
ATOM 751 O O . TRP A 1 93 ? 7.504 2.624 0.679 1.00 97.50 93 TRP A O 1
ATOM 761 N N . ALA A 1 94 ? 8.582 0.667 0.703 1.00 97.06 94 ALA A N 1
ATOM 762 C CA . ALA A 1 94 ? 9.938 1.219 0.688 1.00 97.06 94 ALA A CA 1
ATOM 763 C C . ALA A 1 94 ? 10.573 1.194 -0.709 1.00 97.06 94 ALA A C 1
ATOM 765 O O . ALA A 1 94 ? 11.375 2.054 -1.045 1.00 97.06 94 ALA A O 1
ATOM 766 N N . ARG A 1 95 ? 10.202 0.229 -1.548 1.00 97.38 95 ARG A N 1
ATOM 767 C CA . ARG A 1 95 ? 10.755 0.036 -2.882 1.00 97.38 95 ARG A CA 1
ATOM 768 C C . ARG A 1 95 ? 10.262 1.130 -3.844 1.00 97.38 95 ARG A C 1
ATOM 770 O O . ARG A 1 95 ? 9.049 1.279 -4.004 1.00 97.38 95 ARG A O 1
ATOM 777 N N . PRO A 1 96 ? 11.158 1.890 -4.504 1.00 98.25 96 PRO A N 1
ATOM 778 C CA . PRO A 1 96 ? 10.774 2.856 -5.534 1.00 98.25 96 PRO A CA 1
ATOM 779 C C . PRO A 1 96 ? 10.135 2.174 -6.748 1.00 98.25 96 PRO A C 1
ATOM 781 O O . PRO A 1 96 ? 10.673 1.194 -7.261 1.00 98.25 96 PRO A O 1
ATOM 784 N N . LEU A 1 97 ? 9.025 2.731 -7.238 1.00 98.62 97 LEU A N 1
ATOM 785 C CA . LEU A 1 97 ? 8.402 2.332 -8.502 1.00 98.62 97 LEU A CA 1
ATOM 786 C C . LEU A 1 97 ? 8.876 3.296 -9.602 1.00 98.62 97 LEU A C 1
ATOM 788 O O . LEU A 1 97 ? 8.220 4.296 -9.862 1.00 98.62 97 LEU A O 1
ATOM 792 N N . VAL A 1 98 ? 10.045 3.041 -10.195 1.00 98.75 98 VAL A N 1
ATOM 793 C CA . VAL A 1 98 ? 10.691 3.901 -11.217 1.00 98.75 98 VAL A CA 1
ATOM 794 C C . VAL A 1 98 ? 10.834 3.158 -12.552 1.00 98.75 98 VAL A C 1
ATOM 796 O O . VAL A 1 98 ? 10.887 1.932 -12.519 1.00 98.75 98 VAL A O 1
ATOM 799 N N . PRO A 1 99 ? 10.920 3.834 -13.713 1.00 98.62 99 PRO A N 1
ATOM 800 C CA . PRO A 1 99 ? 10.945 3.176 -15.025 1.00 98.62 99 PRO A CA 1
ATOM 801 C C . PRO A 1 99 ? 12.090 2.171 -15.206 1.00 98.62 99 PRO A C 1
ATOM 803 O O . PRO A 1 99 ? 11.882 1.110 -15.790 1.00 98.62 99 PRO A O 1
ATOM 806 N N . ASP A 1 100 ? 13.271 2.497 -14.682 1.00 98.38 100 ASP A N 1
ATOM 807 C CA . ASP A 1 100 ? 14.440 1.621 -14.634 1.00 98.38 100 ASP A CA 1
ATOM 808 C C . ASP A 1 100 ? 14.916 1.510 -13.181 1.00 98.38 100 ASP A C 1
ATOM 810 O O . ASP A 1 100 ? 15.565 2.400 -12.627 1.00 98.38 100 ASP A O 1
ATOM 814 N N . ILE A 1 101 ? 14.565 0.401 -12.529 1.00 97.38 101 ILE A N 1
ATOM 815 C CA . ILE A 1 101 ? 14.969 0.152 -11.140 1.00 97.38 101 ILE A CA 1
ATOM 816 C C . ILE A 1 101 ? 16.484 -0.057 -11.059 1.00 97.38 101 ILE A C 1
ATOM 818 O O . ILE A 1 101 ? 17.097 0.339 -10.062 1.00 97.38 101 ILE A O 1
ATOM 822 N N . GLN A 1 102 ? 17.097 -0.645 -12.096 1.00 93.88 102 GLN A N 1
ATOM 823 C CA . GLN A 1 102 ? 18.520 -0.969 -12.134 1.00 93.88 102 GLN A CA 1
ATOM 824 C C . GLN A 1 102 ? 19.395 0.291 -12.178 1.00 93.88 102 GLN A C 1
ATOM 826 O O . GLN A 1 102 ? 20.480 0.280 -11.585 1.00 93.88 102 GLN A O 1
ATOM 831 N N . ASN A 1 103 ? 18.906 1.375 -12.784 1.00 97.31 103 ASN A N 1
ATOM 832 C CA . ASN A 1 103 ? 19.624 2.646 -12.888 1.00 97.31 103 ASN A CA 1
ATOM 833 C C . ASN A 1 103 ? 19.917 3.310 -11.528 1.00 97.31 103 ASN A C 1
ATOM 835 O O . ASN A 1 103 ? 20.873 4.074 -11.386 1.00 97.31 103 ASN A O 1
ATOM 839 N N . ILE A 1 104 ? 19.147 2.992 -10.481 1.00 98.00 104 ILE A N 1
ATOM 840 C CA . ILE A 1 104 ? 19.447 3.470 -9.127 1.00 98.00 104 ILE A CA 1
ATOM 841 C C . ILE A 1 104 ? 20.761 2.818 -8.635 1.00 98.00 104 ILE A C 1
ATOM 843 O O . ILE A 1 104 ? 20.866 1.599 -8.595 1.00 98.00 104 ILE A O 1
ATOM 847 N N . PRO A 1 105 ? 21.784 3.554 -8.174 1.00 96.62 105 PRO A N 1
ATOM 848 C CA . PRO A 1 105 ? 22.993 2.945 -7.625 1.00 96.62 105 PRO A CA 1
ATOM 849 C C . PRO A 1 105 ? 22.685 1.964 -6.488 1.00 96.62 105 PRO A C 1
ATOM 851 O O . PRO A 1 105 ? 21.863 2.254 -5.616 1.00 96.62 105 PRO A O 1
ATOM 854 N N . LYS A 1 106 ? 23.391 0.827 -6.441 1.00 92.56 106 LYS A N 1
ATOM 855 C CA . LYS A 1 106 ? 23.184 -0.223 -5.424 1.00 92.56 106 LYS A CA 1
ATOM 856 C C . LYS A 1 106 ? 23.191 0.334 -3.996 1.00 92.56 106 LYS A C 1
ATOM 858 O O . LYS A 1 106 ? 22.340 -0.018 -3.189 1.00 92.56 106 LYS A O 1
ATOM 863 N N . GLN A 1 107 ? 24.093 1.269 -3.696 1.00 95.62 107 GLN A N 1
ATOM 864 C CA . GLN A 1 107 ? 24.194 1.919 -2.384 1.00 95.62 107 GLN A CA 1
AT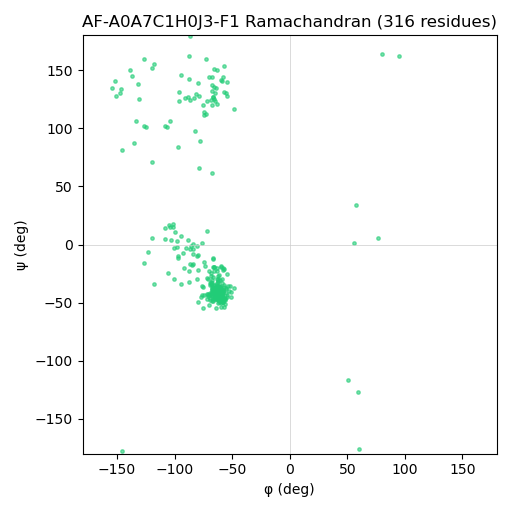OM 865 C C . GLN A 1 107 ? 22.926 2.703 -2.017 1.00 95.62 107 GLN A C 1
ATOM 867 O O . GLN A 1 107 ? 22.563 2.777 -0.847 1.00 95.62 107 GLN A O 1
ATOM 872 N N . LYS A 1 108 ? 22.228 3.266 -3.012 1.00 97.69 108 LYS A N 1
ATOM 873 C CA . LYS A 1 108 ? 20.948 3.953 -2.818 1.00 97.69 108 LYS A CA 1
ATOM 874 C C . LYS A 1 108 ? 19.768 2.981 -2.690 1.00 97.69 108 LYS A C 1
ATOM 876 O O . LYS A 1 108 ? 18.762 3.378 -2.115 1.00 97.69 108 LYS A O 1
ATOM 881 N N . ARG A 1 109 ? 19.866 1.736 -3.180 1.00 95.94 109 ARG A N 1
ATOM 882 C CA . ARG A 1 109 ? 18.817 0.698 -3.041 1.00 95.94 109 ARG A CA 1
ATOM 883 C C . ARG A 1 109 ? 18.976 -0.209 -1.815 1.00 95.94 109 ARG A C 1
ATOM 885 O O . ARG A 1 109 ? 17.985 -0.770 -1.357 1.00 95.94 109 ARG A O 1
ATOM 892 N N . ALA A 1 110 ? 20.178 -0.291 -1.244 1.00 94.62 110 ALA A N 1
ATOM 893 C CA . ALA A 1 110 ? 20.508 -1.167 -0.114 1.00 94.62 110 ALA A CA 1
ATOM 894 C C . ALA A 1 110 ? 19.505 -1.084 1.055 1.00 94.62 110 ALA A C 1
ATOM 896 O O . ALA A 1 110 ? 19.122 -2.105 1.612 1.00 94.62 110 ALA A O 1
ATOM 897 N N . TYR A 1 111 ? 18.980 0.113 1.362 1.00 95.38 111 TYR A N 1
ATOM 898 C CA . TYR A 1 111 ? 18.030 0.308 2.470 1.00 95.38 111 TYR A CA 1
ATOM 899 C C . TYR A 1 111 ? 16.727 -0.498 2.358 1.00 95.38 111 TYR A C 1
ATOM 901 O O . TYR A 1 111 ? 16.033 -0.627 3.361 1.00 95.38 111 TYR A O 1
ATOM 909 N N . TYR A 1 112 ? 16.362 -0.987 1.170 1.00 95.44 112 TYR A N 1
ATOM 910 C CA . TYR A 1 112 ? 15.239 -1.909 1.013 1.00 95.44 112 TYR A CA 1
ATOM 911 C C . TYR A 1 112 ? 15.676 -3.265 0.457 1.00 95.44 112 TYR A C 1
ATOM 913 O O . TYR A 1 112 ? 15.099 -4.267 0.862 1.00 95.44 112 TYR A O 1
ATOM 921 N N . GLU A 1 113 ? 16.680 -3.326 -0.426 1.00 94.88 113 GLU A N 1
ATOM 922 C CA . GLU A 1 113 ? 17.141 -4.597 -1.005 1.00 94.88 113 GLU A CA 1
ATOM 923 C C . GLU A 1 113 ? 17.750 -5.532 0.045 1.00 94.88 113 GLU A C 1
ATOM 925 O O . GLU A 1 113 ? 17.465 -6.726 0.007 1.00 94.88 113 GLU A O 1
ATOM 930 N N . ASP A 1 114 ? 18.492 -5.006 1.028 1.00 92.88 114 ASP A N 1
ATOM 931 C CA . ASP A 1 114 ? 19.114 -5.821 2.088 1.00 92.88 114 ASP A CA 1
ATOM 932 C C . ASP A 1 114 ? 18.066 -6.485 3.006 1.00 92.88 114 ASP A C 1
ATOM 934 O O . ASP A 1 114 ? 18.342 -7.480 3.680 1.00 92.88 114 ASP A O 1
ATOM 938 N N . PHE A 1 115 ? 16.838 -5.957 3.003 1.00 94.12 115 PHE A N 1
ATOM 939 C CA . PHE A 1 115 ? 15.700 -6.468 3.765 1.00 94.12 115 PHE A CA 1
ATOM 940 C C . PHE A 1 115 ? 14.641 -7.137 2.882 1.00 94.12 115 PHE A C 1
ATOM 942 O O . PHE A 1 115 ? 13.589 -7.524 3.389 1.00 94.12 115 PHE A O 1
ATOM 949 N N . MET A 1 116 ? 14.878 -7.275 1.578 1.00 93.44 116 MET A N 1
ATOM 950 C CA . MET A 1 116 ? 13.940 -7.901 0.651 1.00 93.44 116 MET A CA 1
ATOM 951 C C . MET A 1 116 ? 14.159 -9.416 0.602 1.00 93.44 116 MET A C 1
ATOM 953 O O . MET A 1 116 ? 15.292 -9.894 0.600 1.00 93.44 116 MET A O 1
ATOM 957 N N . LEU A 1 117 ? 13.078 -10.192 0.500 1.00 90.12 117 LEU A N 1
ATOM 958 C CA . LEU A 1 117 ? 13.147 -11.645 0.326 1.00 90.12 117 LEU A CA 1
ATOM 959 C C . LEU A 1 117 ? 13.459 -11.991 -1.138 1.00 90.12 117 LEU A C 1
ATOM 961 O O . LEU A 1 117 ? 12.629 -12.519 -1.878 1.00 90.12 117 LEU A O 1
ATOM 965 N N . SER A 1 118 ? 14.649 -11.624 -1.603 1.00 88.81 118 SER A N 1
ATOM 966 C CA . SER A 1 118 ? 15.123 -11.904 -2.957 1.00 88.81 118 SER A CA 1
ATOM 967 C C . SER A 1 118 ? 16.625 -12.128 -2.969 1.00 88.81 118 SER A C 1
ATOM 969 O O . SER A 1 118 ? 17.389 -11.352 -2.405 1.00 88.81 118 SER A O 1
ATOM 971 N N . ASN A 1 119 ? 17.053 -13.180 -3.662 1.00 86.19 119 ASN A N 1
ATOM 972 C CA . ASN A 1 119 ? 18.470 -13.404 -3.925 1.00 86.19 119 ASN A CA 1
ATOM 973 C C . ASN A 1 119 ? 18.982 -12.402 -4.971 1.00 86.19 119 ASN A C 1
ATOM 975 O O . ASN A 1 119 ? 18.202 -11.874 -5.763 1.00 86.19 119 ASN A O 1
ATOM 979 N N . TYR A 1 120 ? 20.299 -12.192 -5.018 1.00 86.06 120 TYR A N 1
ATOM 980 C CA . TYR A 1 120 ? 20.948 -11.169 -5.853 1.00 86.06 120 TYR A CA 1
ATOM 981 C C . TYR A 1 120 ? 20.680 -11.279 -7.367 1.00 86.06 120 TYR A C 1
ATOM 983 O O . TYR A 1 120 ? 20.828 -10.286 -8.069 1.00 86.06 120 TYR A O 1
ATOM 991 N N . TYR A 1 121 ? 20.298 -12.460 -7.860 1.00 86.06 121 TYR A N 1
ATOM 992 C CA . TYR A 1 121 ? 19.979 -12.732 -9.268 1.00 86.06 121 TYR A CA 1
ATOM 993 C C . TYR A 1 121 ? 18.469 -12.829 -9.541 1.00 86.06 121 TYR A C 1
ATOM 995 O O . TYR A 1 121 ? 18.059 -13.174 -10.646 1.00 86.06 121 TYR A O 1
ATOM 1003 N N . ASN A 1 122 ? 17.610 -12.586 -8.543 1.00 91.94 122 ASN A N 1
ATOM 1004 C CA . ASN A 1 122 ? 16.166 -12.689 -8.737 1.00 91.94 122 ASN A CA 1
ATOM 1005 C C . ASN A 1 122 ? 15.698 -11.577 -9.693 1.00 91.94 122 ASN A C 1
ATOM 1007 O O . ASN A 1 122 ? 15.832 -10.405 -9.332 1.00 91.94 122 ASN A O 1
ATOM 1011 N N . PRO A 1 123 ? 15.095 -11.893 -10.857 1.00 93.44 123 PRO A N 1
ATOM 1012 C CA . PRO A 1 123 ? 14.650 -10.873 -11.804 1.00 93.44 123 PRO A CA 1
ATOM 1013 C C . PRO A 1 123 ? 13.620 -9.922 -11.199 1.00 93.44 123 PRO A C 1
ATOM 1015 O O . PRO A 1 123 ? 13.509 -8.796 -11.673 1.00 93.44 123 PRO A O 1
ATOM 1018 N N . ASN A 1 124 ? 12.946 -10.304 -10.103 1.00 93.94 124 ASN A N 1
ATOM 1019 C CA . ASN A 1 124 ? 12.072 -9.391 -9.376 1.00 93.94 124 ASN A CA 1
ATOM 1020 C C . ASN A 1 124 ? 12.769 -8.093 -8.962 1.00 93.94 124 ASN A C 1
ATOM 1022 O O . ASN A 1 124 ? 12.078 -7.096 -8.813 1.00 93.94 124 ASN A O 1
ATOM 1026 N N . LEU A 1 125 ? 14.098 -8.070 -8.795 1.00 94.56 125 LEU A N 1
ATOM 1027 C CA . LEU A 1 125 ? 14.880 -6.869 -8.470 1.00 94.56 125 LEU A CA 1
ATOM 1028 C C . LEU A 1 125 ? 14.784 -5.775 -9.545 1.00 94.56 125 LEU A C 1
ATOM 1030 O O . LEU A 1 125 ? 14.887 -4.595 -9.214 1.00 94.56 125 LEU A O 1
ATOM 1034 N N . VAL A 1 126 ? 14.525 -6.144 -10.802 1.00 95.44 126 VAL A N 1
ATOM 1035 C CA . VAL A 1 126 ? 14.445 -5.209 -11.940 1.00 95.44 126 VAL A CA 1
ATOM 1036 C C . VAL A 1 126 ? 13.147 -5.318 -12.746 1.00 95.44 126 VAL A C 1
ATOM 1038 O O . VAL A 1 126 ? 12.814 -4.386 -13.465 1.00 95.44 126 VAL A O 1
ATOM 1041 N N . ASP A 1 127 ? 12.385 -6.401 -12.590 1.00 96.81 127 ASP A N 1
ATOM 1042 C CA . ASP A 1 127 ? 11.118 -6.651 -13.280 1.00 96.81 127 ASP A CA 1
ATOM 1043 C C . ASP A 1 127 ? 10.039 -7.137 -12.301 1.00 96.81 127 ASP A C 1
ATOM 1045 O O . ASP A 1 127 ? 10.028 -8.296 -11.878 1.00 96.81 127 ASP A O 1
ATOM 1049 N N . LEU A 1 128 ? 9.080 -6.264 -11.974 1.00 96.81 128 LEU A N 1
ATOM 1050 C CA . LEU A 1 128 ? 7.970 -6.586 -11.066 1.00 96.81 128 LEU A CA 1
ATOM 1051 C C . LEU A 1 128 ? 6.994 -7.637 -11.635 1.00 96.81 128 LEU A C 1
ATOM 1053 O O . LEU A 1 128 ? 6.158 -8.168 -10.911 1.00 96.81 128 LEU A O 1
ATOM 1057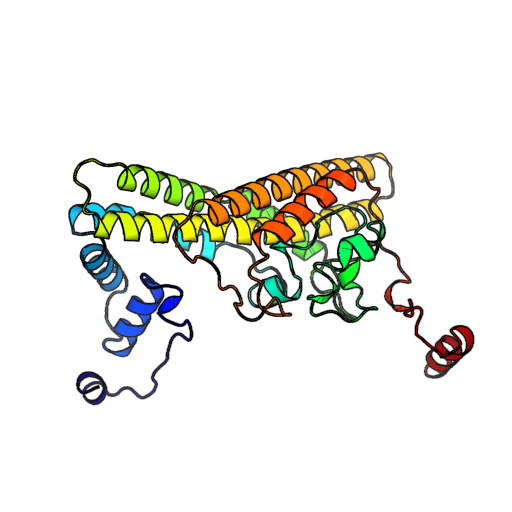 N N . SER A 1 129 ? 7.085 -7.979 -12.923 1.00 96.62 129 SER A N 1
ATOM 1058 C CA . SER A 1 129 ? 6.286 -9.058 -13.518 1.00 96.62 129 SER A CA 1
ATOM 1059 C C . SER A 1 129 ? 6.865 -10.451 -13.246 1.00 96.62 129 SER A C 1
ATOM 1061 O O . SER A 1 129 ? 6.205 -11.455 -13.527 1.00 96.62 129 SER A O 1
ATOM 1063 N N . LYS A 1 130 ? 8.088 -10.542 -12.705 1.00 94.31 130 LYS A N 1
ATOM 1064 C CA . LYS A 1 130 ? 8.847 -11.789 -12.544 1.00 94.31 130 LYS A CA 1
ATOM 1065 C C . LYS A 1 130 ? 9.168 -12.070 -11.088 1.00 94.31 130 LYS A C 1
ATOM 1067 O O . LYS A 1 130 ? 9.347 -11.160 -10.287 1.00 94.31 130 LYS A O 1
ATOM 1072 N N . ASN A 1 131 ? 9.299 -13.348 -10.755 1.00 90.50 131 ASN A N 1
ATOM 1073 C CA . ASN A 1 131 ? 9.925 -13.789 -9.516 1.00 90.50 131 ASN A CA 1
ATOM 1074 C C . ASN A 1 131 ? 10.630 -15.122 -9.760 1.00 90.50 131 ASN A C 1
ATOM 1076 O O . ASN A 1 131 ? 10.033 -16.043 -10.317 1.00 90.50 131 ASN A O 1
ATOM 1080 N N . ALA A 1 132 ? 11.894 -15.223 -9.349 1.00 84.75 132 ALA A N 1
ATOM 1081 C CA . ALA A 1 132 ? 12.750 -16.365 -9.659 1.00 84.75 132 ALA A CA 1
ATOM 1082 C C . ALA A 1 132 ? 12.739 -16.689 -11.170 1.00 84.75 132 ALA A C 1
ATOM 1084 O O . ALA A 1 132 ? 13.168 -15.861 -11.962 1.00 84.75 132 ALA A O 1
ATOM 1085 N N . LEU A 1 133 ? 12.253 -17.864 -11.584 1.00 81.50 133 LEU A N 1
ATOM 1086 C CA . LEU A 1 133 ? 12.234 -18.297 -12.990 1.00 81.50 133 LEU A CA 1
ATOM 1087 C C . LEU A 1 133 ? 10.830 -18.298 -13.619 1.00 81.50 133 LEU A C 1
ATOM 1089 O O . LEU A 1 133 ? 10.639 -18.884 -14.682 1.00 81.50 133 LEU A O 1
ATOM 1093 N N . TRP A 1 134 ? 9.835 -17.662 -12.990 1.00 86.25 134 TRP A N 1
ATOM 1094 C CA . TRP A 1 134 ? 8.468 -17.621 -13.516 1.00 86.25 134 TRP A CA 1
ATOM 1095 C C . TRP A 1 134 ? 7.908 -16.202 -13.644 1.00 86.25 134 TRP A C 1
ATOM 1097 O O . TRP A 1 134 ? 8.361 -15.242 -13.014 1.00 86.25 134 TRP A O 1
ATOM 1107 N N . THR A 1 135 ? 6.879 -16.081 -14.485 1.00 92.75 135 THR A N 1
ATOM 1108 C CA . THR A 1 135 ? 6.053 -14.875 -14.573 1.00 92.75 135 THR A CA 1
ATOM 1109 C C . THR A 1 135 ? 5.140 -14.824 -13.360 1.00 92.75 135 THR A C 1
ATOM 1111 O O . THR A 1 135 ? 4.251 -15.659 -13.215 1.00 92.75 135 THR A O 1
ATOM 1114 N N . LEU A 1 136 ? 5.392 -13.858 -12.482 1.00 92.88 136 LEU A N 1
ATOM 1115 C CA . LEU A 1 136 ? 4.616 -13.632 -11.277 1.00 92.88 136 LEU A CA 1
ATOM 1116 C C . LEU A 1 136 ? 3.270 -12.978 -11.604 1.00 92.88 136 LEU A C 1
ATOM 1118 O O . LEU A 1 136 ? 2.220 -13.506 -11.247 1.00 92.88 136 LEU A O 1
ATOM 1122 N N . VAL A 1 137 ? 3.308 -11.851 -12.314 1.00 95.81 137 VAL A N 1
ATOM 1123 C CA . VAL A 1 137 ? 2.111 -11.132 -12.760 1.00 95.81 137 VAL A CA 1
ATOM 1124 C C . VAL A 1 137 ? 2.215 -10.928 -14.270 1.00 95.81 137 VAL A C 1
ATOM 1126 O O . VAL A 1 137 ? 2.946 -10.045 -14.719 1.00 95.81 137 VAL A O 1
ATOM 1129 N N . PRO A 1 138 ? 1.507 -11.730 -15.085 1.00 96.69 138 PRO A N 1
ATOM 1130 C CA . PRO A 1 138 ? 1.455 -11.503 -16.524 1.00 96.69 138 PRO A CA 1
ATOM 1131 C C . PRO A 1 138 ? 0.917 -10.104 -16.847 1.00 96.69 138 PRO A C 1
ATOM 1133 O O . PRO A 1 138 ? -0.020 -9.636 -16.202 1.00 96.69 138 PRO A O 1
ATOM 1136 N N . VAL A 1 139 ? 1.436 -9.460 -17.897 1.00 97.25 139 VAL A N 1
ATOM 1137 C CA . VAL A 1 139 ? 1.030 -8.093 -18.288 1.00 97.25 139 VAL A CA 1
ATOM 1138 C C . VAL A 1 139 ? -0.485 -7.977 -18.504 1.00 97.25 139 VAL A C 1
ATOM 1140 O O . VAL A 1 139 ? -1.091 -6.987 -18.106 1.00 97.25 139 VAL A O 1
ATOM 1143 N N . GLY A 1 140 ? -1.129 -8.998 -19.082 1.00 97.50 140 GLY A N 1
ATOM 1144 C CA . GLY A 1 140 ? -2.589 -9.031 -19.240 1.00 97.50 140 GLY A CA 1
ATOM 1145 C C . GLY A 1 140 ? -3.352 -9.054 -17.909 1.00 97.50 140 GLY A C 1
ATOM 1146 O O . GLY A 1 140 ? -4.370 -8.383 -17.775 1.00 97.50 140 GLY A O 1
ATOM 1147 N N . VAL A 1 141 ? -2.828 -9.756 -16.899 1.00 97.12 141 VAL A N 1
ATOM 1148 C CA . VAL A 1 141 ? -3.394 -9.755 -15.539 1.00 97.12 141 VAL A CA 1
ATOM 1149 C C . VAL A 1 141 ? -3.211 -8.382 -14.896 1.00 97.12 141 VAL A C 1
ATOM 1151 O O . VAL A 1 141 ? -4.161 -7.845 -14.335 1.00 97.12 141 VAL A O 1
ATOM 1154 N N . ALA A 1 142 ? -2.031 -7.772 -15.046 1.00 98.12 142 ALA A N 1
ATOM 1155 C CA . ALA A 1 142 ? -1.781 -6.416 -14.562 1.00 98.12 142 ALA A CA 1
ATOM 1156 C C . ALA A 1 142 ? -2.740 -5.390 -15.196 1.00 98.12 142 ALA A C 1
ATOM 1158 O O . ALA A 1 142 ? -3.281 -4.551 -14.483 1.00 98.12 142 ALA A O 1
ATOM 1159 N N . LYS A 1 143 ? -3.025 -5.491 -16.504 1.00 98.12 143 LYS A N 1
ATOM 1160 C CA . LYS A 1 143 ? -4.029 -4.648 -17.183 1.00 98.12 143 LYS A CA 1
ATOM 1161 C C . LYS A 1 143 ? -5.423 -4.817 -16.575 1.00 98.12 143 LYS A C 1
ATOM 1163 O O . LYS A 1 143 ? -6.054 -3.820 -16.252 1.00 98.12 143 LYS A O 1
ATOM 1168 N N . ASN A 1 144 ? -5.863 -6.053 -16.333 1.00 97.31 144 ASN A N 1
ATOM 1169 C CA . ASN A 1 144 ? -7.164 -6.309 -15.708 1.00 97.31 144 ASN A CA 1
ATOM 1170 C C . ASN A 1 144 ? -7.262 -5.712 -14.295 1.00 97.31 144 ASN A C 1
ATOM 1172 O O . ASN A 1 144 ? -8.293 -5.142 -13.946 1.00 97.31 144 ASN A O 1
ATOM 1176 N N . ILE A 1 145 ? -6.187 -5.813 -13.501 1.00 97.06 145 ILE A N 1
ATOM 1177 C CA . ILE A 1 145 ? -6.097 -5.189 -12.172 1.00 97.06 145 ILE A CA 1
ATOM 1178 C C . ILE A 1 145 ? -6.269 -3.671 -12.292 1.00 97.06 145 ILE A C 1
ATOM 1180 O O . ILE A 1 145 ? -7.088 -3.091 -11.584 1.00 97.06 145 ILE A O 1
ATOM 1184 N N . VAL A 1 146 ? -5.533 -3.031 -13.208 1.00 97.62 146 VAL A N 1
ATOM 1185 C CA . VAL A 1 146 ? -5.632 -1.582 -13.439 1.00 97.62 146 VAL A CA 1
ATOM 1186 C C . VAL A 1 146 ? -7.049 -1.192 -13.855 1.00 97.62 146 VAL A C 1
ATOM 1188 O O . VAL A 1 146 ? -7.637 -0.319 -13.222 1.00 97.62 146 VAL A O 1
ATOM 1191 N N . ASP A 1 147 ? -7.632 -1.875 -14.840 1.00 96.62 147 ASP A N 1
ATOM 1192 C CA . ASP A 1 147 ? -8.986 -1.593 -15.329 1.00 96.62 147 ASP A CA 1
ATOM 1193 C C . ASP A 1 147 ? -10.045 -1.746 -14.225 1.00 96.62 147 ASP A C 1
ATOM 1195 O O . ASP A 1 147 ? -11.012 -0.981 -14.163 1.00 96.62 147 ASP A O 1
ATOM 1199 N N . GLN A 1 148 ? -9.892 -2.742 -13.349 1.00 95.25 148 GLN A N 1
ATOM 1200 C CA . GLN A 1 148 ? -10.796 -2.965 -12.223 1.00 95.25 148 GLN A CA 1
ATOM 1201 C C . GLN A 1 148 ? -10.658 -1.862 -11.171 1.00 95.25 148 GLN A C 1
ATOM 1203 O O . GLN A 1 148 ? -11.671 -1.292 -10.760 1.00 95.25 148 GLN A O 1
ATOM 1208 N N . CYS A 1 149 ? -9.429 -1.499 -10.799 1.00 94.62 149 CYS A N 1
ATOM 1209 C CA . CYS A 1 149 ? -9.169 -0.395 -9.877 1.00 94.62 149 CYS A CA 1
ATOM 1210 C C . CYS A 1 149 ? -9.653 0.954 -10.428 1.00 94.62 149 CYS A C 1
ATOM 1212 O O . CYS A 1 149 ? -10.170 1.770 -9.667 1.00 94.62 149 CYS A O 1
ATOM 1214 N N . GLU A 1 150 ? -9.557 1.198 -11.739 1.00 93.19 150 GLU A N 1
ATOM 1215 C CA . GLU A 1 150 ? -10.087 2.415 -12.364 1.00 93.19 150 GLU A CA 1
ATOM 1216 C C . GLU A 1 150 ? -11.622 2.473 -12.331 1.00 93.19 150 GLU A C 1
ATOM 1218 O O . GLU A 1 150 ? -12.193 3.539 -12.087 1.00 93.19 150 GLU A O 1
ATOM 1223 N N . LYS A 1 151 ? -12.300 1.335 -12.534 1.00 91.25 151 LYS A N 1
ATOM 1224 C CA . LYS A 1 151 ? -13.770 1.242 -12.476 1.00 91.25 151 LYS A CA 1
ATOM 1225 C C . LYS A 1 151 ? -14.307 1.373 -11.055 1.00 91.25 151 LYS A C 1
ATOM 1227 O O . LYS A 1 151 ? -15.305 2.056 -10.836 1.00 91.25 151 LYS A O 1
ATOM 1232 N N . GLN A 1 152 ? -13.673 0.691 -10.109 1.00 84.94 152 GLN A N 1
ATOM 1233 C CA . GLN A 1 152 ? -14.102 0.659 -8.716 1.00 84.94 152 GLN A CA 1
ATOM 1234 C C . GLN A 1 152 ? -13.712 1.950 -7.983 1.00 84.94 152 GLN A C 1
ATOM 1236 O O . GLN A 1 152 ? -14.526 2.553 -7.280 1.00 84.94 152 GLN A O 1
ATOM 1241 N N . GLY A 1 153 ? -12.470 2.397 -8.181 1.00 80.50 153 GLY A N 1
ATOM 1242 C CA . GLY A 1 153 ? -11.846 3.474 -7.425 1.00 80.50 153 GLY A CA 1
ATOM 1243 C C . GLY A 1 153 ? -11.740 3.182 -5.924 1.00 80.50 153 GLY A C 1
ATOM 1244 O O . GLY A 1 153 ? -12.126 2.129 -5.428 1.00 80.50 153 GLY A O 1
ATOM 1245 N N . HIS A 1 154 ? -11.257 4.178 -5.181 1.00 91.19 154 HIS A N 1
ATOM 1246 C CA . HIS A 1 154 ? -11.179 4.149 -3.710 1.00 91.19 154 HIS A CA 1
ATOM 1247 C C . HIS A 1 154 ? -12.261 5.023 -3.057 1.00 91.19 154 HIS A C 1
ATOM 1249 O O . HIS A 1 154 ? -12.151 5.403 -1.892 1.00 91.19 154 HIS A O 1
ATOM 1255 N N . LYS A 1 155 ? -13.304 5.385 -3.821 1.00 93.50 155 LYS A N 1
ATOM 1256 C CA . LYS A 1 155 ? -14.339 6.340 -3.394 1.00 93.50 155 LYS A CA 1
ATOM 1257 C C . LYS A 1 155 ? -15.083 5.893 -2.131 1.00 93.50 155 LYS A C 1
ATOM 1259 O O . LYS A 1 155 ? -15.249 6.742 -1.258 1.00 93.50 155 LYS A O 1
ATOM 1264 N N . PRO A 1 156 ? -15.488 4.617 -1.966 1.00 96.81 156 PRO A N 1
ATOM 1265 C CA . PRO A 1 156 ? -16.156 4.207 -0.733 1.00 96.81 156 PRO A CA 1
ATOM 1266 C C . PRO A 1 156 ? -15.256 4.375 0.502 1.00 96.81 156 PRO A C 1
ATOM 1268 O O . PRO A 1 156 ? -15.711 4.877 1.528 1.00 96.81 156 PRO A O 1
ATOM 1271 N N . LEU A 1 157 ? -13.953 4.076 0.399 1.00 97.75 157 LEU A N 1
ATOM 1272 C CA . LEU A 1 157 ? -13.001 4.315 1.495 1.00 97.75 157 LEU A CA 1
ATOM 1273 C C . LEU A 1 157 ? -12.849 5.810 1.817 1.00 97.75 157 LEU A C 1
ATOM 1275 O O . LEU A 1 157 ? -12.797 6.183 2.988 1.00 97.75 157 LEU A O 1
ATOM 1279 N N . GLN A 1 158 ? -12.824 6.676 0.798 1.00 97.00 158 GLN A N 1
ATOM 1280 C CA . GLN A 1 158 ? -12.802 8.133 0.990 1.00 97.00 158 GLN A CA 1
ATOM 1281 C C . GLN A 1 158 ? -14.067 8.622 1.709 1.00 97.00 158 GLN A C 1
ATOM 1283 O O . GLN A 1 158 ? -13.965 9.343 2.700 1.00 97.00 158 GLN A O 1
ATOM 1288 N N . GLN A 1 159 ? -15.244 8.150 1.290 1.00 98.06 159 GLN A N 1
ATOM 1289 C CA . GLN A 1 159 ? -16.521 8.455 1.944 1.00 98.06 159 GLN A CA 1
ATOM 1290 C C . GLN A 1 159 ? -16.556 7.967 3.397 1.00 98.06 159 GLN A C 1
ATOM 1292 O O . GLN A 1 159 ? -17.070 8.664 4.271 1.00 98.06 159 GLN A O 1
ATOM 1297 N N . ALA A 1 160 ? -15.983 6.795 3.683 1.00 98.56 160 ALA A N 1
ATOM 1298 C CA . ALA A 1 160 ? -15.874 6.282 5.044 1.00 98.56 160 ALA A CA 1
ATOM 1299 C C . ALA A 1 160 ? -14.986 7.186 5.917 1.00 98.56 160 ALA A C 1
ATOM 1301 O O . ALA A 1 160 ? -15.355 7.506 7.047 1.00 98.56 160 ALA A O 1
ATOM 1302 N N . ILE A 1 161 ? -13.847 7.650 5.391 1.00 98.31 161 ILE A N 1
ATOM 1303 C CA . ILE A 1 161 ? -12.958 8.587 6.095 1.00 98.31 161 ILE A CA 1
ATOM 1304 C C . ILE A 1 161 ? -13.657 9.925 6.351 1.00 98.31 161 ILE A C 1
ATOM 1306 O O . ILE A 1 161 ? -13.586 10.438 7.468 1.00 98.31 161 ILE A O 1
ATOM 1310 N N . GLU A 1 162 ? -14.325 10.492 5.347 1.00 98.31 162 GLU A N 1
ATOM 1311 C CA . GLU A 1 162 ? -15.069 11.752 5.468 1.00 98.31 162 GLU A CA 1
ATOM 1312 C C . GLU A 1 162 ? -16.177 11.652 6.518 1.00 98.31 162 GLU A C 1
ATOM 1314 O O . GLU A 1 162 ? -16.278 12.510 7.400 1.00 98.31 162 GLU A O 1
ATOM 1319 N N . LEU A 1 163 ? -16.951 10.564 6.477 1.00 98.50 163 LEU A N 1
ATOM 1320 C CA . LEU A 1 163 ? -17.983 10.271 7.462 1.00 98.50 163 LEU A CA 1
ATOM 1321 C C . LEU A 1 163 ? -17.391 10.231 8.873 1.00 98.50 163 LEU A C 1
ATOM 1323 O O . LEU A 1 163 ? -17.840 10.977 9.741 1.00 98.50 163 LEU A O 1
ATOM 1327 N N . LEU A 1 164 ? -16.350 9.427 9.100 1.00 98.38 164 LEU A N 1
ATOM 1328 C CA . LEU A 1 164 ? -15.728 9.307 10.421 1.00 98.38 164 LEU A CA 1
ATOM 1329 C C . LEU A 1 164 ? -15.114 10.632 10.892 1.00 98.38 164 LEU A C 1
ATOM 1331 O O . LEU A 1 164 ? -15.267 10.988 12.058 1.00 98.38 164 LEU A O 1
ATOM 1335 N N . ASN A 1 165 ? -14.484 11.401 10.001 1.00 97.94 165 ASN A N 1
ATOM 1336 C CA . ASN A 1 165 ? -13.979 12.736 10.324 1.00 97.94 165 ASN A CA 1
ATOM 1337 C C . ASN A 1 165 ? -15.092 13.672 10.799 1.00 97.94 165 ASN A C 1
ATOM 1339 O O . ASN A 1 165 ? -14.909 14.368 11.799 1.00 97.94 165 ASN A O 1
ATOM 1343 N N . SER A 1 166 ? -16.241 13.664 10.120 1.00 97.56 166 SER A N 1
ATOM 1344 C CA . SER A 1 166 ? -17.384 14.502 10.489 1.00 97.56 166 SER A CA 1
ATOM 1345 C C . SER A 1 166 ? -17.949 14.152 11.868 1.00 97.56 166 SER A C 1
ATOM 1347 O O . SER A 1 166 ? -18.374 15.043 12.597 1.00 97.56 166 SER A O 1
ATOM 1349 N N . GLU A 1 167 ? -17.903 12.876 12.260 1.00 97.31 167 GLU A N 1
ATOM 1350 C CA . GLU A 1 167 ? -18.348 12.422 13.578 1.00 97.31 167 GLU A CA 1
ATOM 1351 C C . GLU A 1 167 ? -17.347 12.791 14.679 1.00 97.31 167 GLU A C 1
ATOM 1353 O O . GLU A 1 167 ? -17.743 13.298 15.726 1.00 97.31 167 GLU A O 1
ATOM 1358 N N . ILE A 1 168 ? -16.045 12.602 14.435 1.00 97.06 168 ILE A N 1
ATOM 1359 C CA . ILE A 1 168 ? -14.963 12.837 15.413 1.00 97.06 168 ILE A CA 1
ATOM 1360 C C . ILE A 1 168 ? -14.924 14.287 15.923 1.00 97.06 168 ILE A C 1
ATOM 1362 O O . ILE A 1 168 ? -14.492 14.530 17.056 1.00 97.06 168 ILE A O 1
ATOM 1366 N N . VAL A 1 169 ? -15.347 15.251 15.101 1.00 96.31 169 VAL A N 1
ATOM 1367 C CA . VAL A 1 169 ? -15.336 16.684 15.441 1.00 96.31 169 VAL A CA 1
ATOM 1368 C C . VAL A 1 169 ? -16.626 17.173 16.109 1.00 96.31 169 VAL A C 1
ATOM 1370 O O . VAL A 1 169 ? -16.695 18.342 16.492 1.00 96.31 169 VAL A O 1
ATOM 1373 N N . LYS A 1 170 ? -17.650 16.320 16.268 1.00 95.12 170 LYS A N 1
ATOM 1374 C CA . LYS A 1 170 ? -18.926 16.739 16.863 1.00 95.12 170 LYS A CA 1
ATOM 1375 C C . LYS A 1 170 ? -18.767 17.129 18.340 1.00 95.12 170 LYS A C 1
ATOM 1377 O O . LYS A 1 170 ? -18.147 16.388 19.108 1.00 95.12 170 LYS A O 1
ATOM 1382 N N . PRO A 1 171 ? -19.368 18.253 18.774 1.00 93.19 171 PRO A N 1
ATOM 1383 C CA . PRO A 1 171 ? -19.419 18.614 20.186 1.00 93.19 171 PRO A CA 1
ATOM 1384 C C . PRO A 1 171 ? -20.140 17.547 21.017 1.00 93.19 171 PRO A C 1
ATOM 1386 O O . PRO A 1 171 ? -21.151 16.998 20.586 1.00 93.19 171 PRO A O 1
ATOM 1389 N N . GLY A 1 172 ? -19.638 17.282 22.224 1.00 90.81 172 GLY A N 1
ATOM 1390 C CA . GLY A 1 172 ? -20.258 16.331 23.154 1.00 90.81 172 GLY A CA 1
ATOM 1391 C C . GLY A 1 172 ? -20.023 14.853 22.826 1.00 90.81 172 GLY A C 1
ATOM 1392 O O . GLY A 1 172 ? -20.588 13.999 23.504 1.00 90.81 172 GLY A O 1
ATOM 1393 N N . LEU A 1 173 ? -19.195 14.533 21.824 1.00 94.88 173 LEU A N 1
ATOM 1394 C CA . LEU A 1 173 ? -18.747 13.162 21.594 1.00 94.88 173 LEU A CA 1
ATOM 1395 C C . LEU A 1 173 ? -17.870 12.695 22.763 1.00 94.88 173 LEU A C 1
ATOM 1397 O O . LEU A 1 173 ? -16.866 13.329 23.083 1.00 94.88 173 LEU A O 1
ATOM 1401 N N . GLU A 1 174 ? -18.234 11.567 23.370 1.00 95.12 174 GLU A N 1
ATOM 1402 C CA . GLU A 1 174 ? -17.454 10.952 24.444 1.00 95.12 174 GLU A CA 1
ATOM 1403 C C . GLU A 1 174 ? -16.030 10.607 23.983 1.00 95.12 174 GLU A C 1
ATOM 1405 O O . GLU A 1 174 ? -15.822 10.086 22.882 1.00 95.12 174 GLU A O 1
ATOM 1410 N N . ASP A 1 175 ? -15.041 10.819 24.855 1.00 95.12 175 ASP A N 1
ATOM 1411 C CA . ASP A 1 175 ? -13.625 10.600 24.536 1.00 95.12 175 ASP A CA 1
ATOM 1412 C C . ASP A 1 175 ? -13.328 9.172 24.067 1.00 95.12 175 ASP A C 1
ATOM 1414 O O . ASP A 1 175 ? -12.506 8.963 23.171 1.00 95.12 175 ASP A O 1
ATOM 1418 N N . GLN A 1 176 ? -14.003 8.175 24.648 1.00 94.75 176 GLN A N 1
ATOM 1419 C CA . GLN A 1 176 ? -13.831 6.781 24.248 1.00 94.75 176 GLN A CA 1
ATOM 1420 C C . GLN A 1 176 ? -14.343 6.543 22.824 1.00 94.75 176 GLN A C 1
ATOM 1422 O O . GLN A 1 176 ? -13.623 5.973 22.002 1.00 94.75 176 GLN A O 1
ATOM 1427 N N . ALA A 1 177 ? -15.542 7.034 22.500 1.00 96.50 177 ALA A N 1
ATOM 1428 C CA . ALA A 1 177 ? -16.095 6.936 21.154 1.00 96.50 177 ALA A CA 1
ATOM 1429 C C . ALA A 1 177 ? -15.197 7.659 20.139 1.00 96.50 177 ALA A C 1
ATOM 1431 O O . ALA A 1 177 ? -14.883 7.110 19.083 1.00 96.50 177 ALA A O 1
ATOM 1432 N N . LYS A 1 178 ? -14.690 8.846 20.494 1.00 96.88 178 LYS A N 1
ATOM 1433 C CA . LYS A 1 178 ? -13.753 9.616 19.668 1.00 96.88 178 LYS A CA 1
ATOM 1434 C C . LYS A 1 178 ? -12.470 8.846 19.351 1.00 96.88 178 LYS A C 1
ATOM 1436 O O . LYS A 1 178 ? -12.031 8.848 18.198 1.00 96.88 178 LYS A O 1
ATOM 1441 N N . LYS A 1 179 ? -11.882 8.166 20.342 1.00 95.94 179 LYS A N 1
ATOM 1442 C CA . LYS A 1 179 ? -10.690 7.318 20.154 1.00 95.94 179 LYS A CA 1
ATOM 1443 C C . LYS A 1 179 ? -10.963 6.155 19.204 1.00 95.94 179 LYS A C 1
ATOM 1445 O O . LYS A 1 179 ? -10.135 5.878 18.343 1.00 95.94 179 LYS A O 1
ATOM 1450 N N . ILE A 1 180 ? -12.118 5.505 19.327 1.00 96.69 180 ILE A N 1
ATOM 1451 C CA . ILE A 1 180 ? -12.480 4.363 18.478 1.00 96.69 180 ILE A CA 1
ATOM 1452 C C . ILE A 1 180 ? -12.729 4.808 17.040 1.00 96.69 180 ILE A C 1
ATOM 1454 O O . ILE A 1 180 ? -12.157 4.232 16.123 1.00 96.69 180 ILE A O 1
ATOM 1458 N N . LEU A 1 181 ? -13.519 5.862 16.826 1.00 97.62 181 LEU A N 1
ATOM 1459 C CA . LEU A 1 181 ? -13.755 6.391 15.478 1.00 97.62 181 LEU A CA 1
ATOM 1460 C C . LEU A 1 181 ? -12.442 6.837 14.811 1.00 97.62 181 LEU A C 1
ATOM 1462 O O . LEU A 1 181 ? -12.246 6.598 13.621 1.00 97.62 181 LEU A O 1
ATOM 1466 N N . THR A 1 182 ? -11.523 7.422 15.588 1.00 97.06 182 THR A N 1
ATOM 1467 C CA . THR A 1 182 ? -10.165 7.771 15.135 1.00 97.06 182 THR A CA 1
ATOM 1468 C C . THR A 1 182 ? -9.359 6.534 14.727 1.00 97.06 182 THR A C 1
ATOM 1470 O O . THR A 1 182 ? -8.784 6.532 13.642 1.00 97.06 182 THR A O 1
ATOM 1473 N N . ASP A 1 183 ? -9.360 5.471 15.541 1.00 96.19 183 ASP A N 1
ATOM 1474 C CA . ASP A 1 183 ? -8.704 4.193 15.214 1.00 96.19 183 ASP A CA 1
ATOM 1475 C C . ASP A 1 183 ? -9.222 3.602 13.899 1.00 96.19 183 ASP A C 1
ATOM 1477 O O . ASP A 1 183 ? -8.430 3.254 13.023 1.00 96.19 183 ASP A O 1
ATOM 1481 N N . GLN A 1 184 ? -10.541 3.565 13.714 1.00 97.19 184 GLN A N 1
ATOM 1482 C CA . GLN A 1 184 ? -11.149 3.021 12.499 1.00 97.19 184 GLN A CA 1
ATOM 1483 C C . GLN A 1 184 ? -10.808 3.863 11.266 1.00 97.19 184 GLN A C 1
ATOM 1485 O O . GLN A 1 184 ? -10.403 3.319 10.239 1.00 97.19 184 GLN A O 1
ATOM 1490 N N . ARG A 1 185 ? -10.888 5.195 11.374 1.00 97.94 185 ARG A N 1
ATOM 1491 C CA . ARG A 1 185 ? -10.513 6.111 10.289 1.00 97.94 185 ARG A CA 1
ATOM 1492 C C . ARG A 1 185 ? -9.056 5.920 9.876 1.00 97.94 185 ARG A C 1
ATOM 1494 O O . ARG A 1 185 ? -8.764 5.836 8.686 1.00 97.94 185 ARG A O 1
ATOM 1501 N N . ASP A 1 186 ? -8.143 5.865 10.838 1.00 97.69 186 ASP A N 1
ATOM 1502 C CA . ASP A 1 186 ? -6.707 5.794 10.564 1.00 97.69 186 ASP A CA 1
ATOM 1503 C C . ASP A 1 186 ? -6.313 4.444 9.943 1.00 97.69 186 ASP A C 1
ATOM 1505 O O . ASP A 1 186 ? -5.478 4.401 9.040 1.00 97.69 186 ASP A O 1
ATOM 1509 N N . ARG A 1 187 ? -6.989 3.350 10.319 1.00 96.56 187 ARG A N 1
ATOM 1510 C CA . ARG A 1 187 ? -6.849 2.051 9.637 1.00 96.56 187 ARG A CA 1
ATOM 1511 C C . ARG A 1 187 ? -7.348 2.092 8.195 1.00 96.56 187 ARG A C 1
ATOM 1513 O O . ARG A 1 187 ? -6.667 1.567 7.320 1.00 96.56 187 ARG A O 1
ATOM 1520 N N . ILE A 1 188 ? -8.480 2.750 7.927 1.00 97.69 188 ILE A N 1
ATOM 1521 C CA . ILE A 1 188 ? -8.995 2.923 6.557 1.00 97.69 188 ILE A CA 1
ATOM 1522 C C . ILE A 1 188 ? -8.025 3.772 5.718 1.00 97.69 188 ILE A C 1
ATOM 1524 O O . ILE A 1 188 ? -7.744 3.421 4.573 1.00 97.69 188 ILE A O 1
ATOM 1528 N N . ARG A 1 189 ? -7.435 4.835 6.288 1.00 98.12 189 ARG A N 1
ATOM 1529 C CA . ARG A 1 189 ? -6.357 5.601 5.628 1.00 98.12 189 ARG A CA 1
ATOM 1530 C C . ARG A 1 189 ? -5.167 4.701 5.273 1.00 98.12 189 ARG A C 1
ATOM 1532 O O . ARG A 1 189 ? -4.667 4.771 4.151 1.00 98.12 189 ARG A O 1
ATOM 1539 N N . GLY A 1 190 ? -4.743 3.841 6.200 1.00 97.12 190 GLY A N 1
ATOM 1540 C CA . GLY A 1 190 ? -3.686 2.855 5.961 1.00 97.12 190 GLY A CA 1
ATOM 1541 C C . GLY A 1 190 ? -4.038 1.860 4.849 1.00 97.12 190 GLY A C 1
ATOM 1542 O O . GLY A 1 190 ? -3.199 1.581 3.994 1.00 97.12 190 GLY A O 1
ATOM 1543 N N . LEU A 1 191 ? -5.287 1.382 4.811 1.00 96.56 191 LEU A N 1
ATOM 1544 C CA . LEU A 1 191 ? -5.787 0.472 3.776 1.00 96.56 191 LEU A CA 1
ATOM 1545 C C . LEU A 1 191 ? -5.759 1.108 2.382 1.00 96.56 191 LEU A C 1
ATOM 1547 O O . LEU A 1 191 ? -5.293 0.467 1.443 1.00 96.56 191 LEU A O 1
ATOM 1551 N N . ILE A 1 192 ? -6.182 2.372 2.249 1.00 97.38 192 ILE A N 1
ATOM 1552 C CA . ILE A 1 192 ? -6.056 3.115 0.983 1.00 97.38 192 ILE A CA 1
ATOM 1553 C C . ILE A 1 192 ? -4.594 3.143 0.538 1.00 97.38 192 ILE A C 1
ATOM 1555 O O . ILE A 1 192 ? -4.303 2.853 -0.621 1.00 97.38 192 ILE A O 1
ATOM 1559 N N . CYS A 1 193 ? -3.670 3.447 1.458 1.00 98.06 193 CYS A N 1
ATOM 1560 C CA . CYS A 1 193 ? -2.252 3.532 1.118 1.00 98.06 193 CYS A CA 1
ATOM 1561 C C . CYS A 1 193 ? -1.682 2.192 0.642 1.00 98.06 193 CYS A C 1
ATOM 1563 O O . CYS A 1 193 ? -0.885 2.144 -0.295 1.00 98.06 193 CYS A O 1
ATOM 1565 N N . TYR A 1 194 ? -2.103 1.100 1.279 1.00 97.56 194 TYR A N 1
ATOM 1566 C CA . TYR A 1 194 ? -1.753 -0.265 0.899 1.00 97.56 194 TYR A CA 1
ATOM 1567 C C . TYR A 1 194 ? -2.292 -0.635 -0.494 1.00 97.56 194 TYR A C 1
ATOM 1569 O O . TYR A 1 194 ? -1.517 -1.003 -1.380 1.00 97.56 194 TYR A O 1
ATOM 1577 N N . TYR A 1 195 ? -3.600 -0.478 -0.719 1.00 97.44 195 TYR A N 1
ATOM 1578 C CA . TYR A 1 195 ? -4.247 -0.789 -1.998 1.00 97.44 195 TYR A CA 1
ATOM 1579 C C . TYR A 1 195 ? -3.722 0.058 -3.147 1.00 97.44 195 TYR A C 1
ATOM 1581 O O . TYR A 1 195 ? -3.540 -0.453 -4.254 1.00 97.44 195 TYR A O 1
ATOM 1589 N N . ARG A 1 196 ? -3.408 1.329 -2.896 1.00 97.88 196 ARG A N 1
ATOM 1590 C CA . ARG A 1 196 ? -2.856 2.179 -3.940 1.00 97.88 196 ARG A CA 1
ATOM 1591 C C . ARG A 1 196 ? -1.457 1.746 -4.371 1.00 97.88 196 ARG A C 1
ATOM 1593 O O . ARG A 1 196 ? -1.195 1.696 -5.568 1.00 97.88 196 ARG A O 1
ATOM 1600 N N . THR A 1 197 ? -0.588 1.348 -3.443 1.00 98.50 197 THR A N 1
ATOM 1601 C CA . THR A 1 197 ? 0.733 0.806 -3.803 1.00 98.50 197 THR A CA 1
ATOM 1602 C C . THR A 1 197 ? 0.615 -0.509 -4.588 1.00 98.50 197 THR A C 1
ATOM 1604 O O . THR A 1 197 ? 1.373 -0.725 -5.537 1.00 98.50 197 THR A O 1
ATOM 1607 N N . LEU A 1 198 ? -0.345 -1.379 -4.252 1.00 98.00 198 LEU A N 1
ATOM 1608 C CA . LEU A 1 198 ? -0.631 -2.593 -5.032 1.00 98.00 198 LEU A CA 1
ATOM 1609 C C . LEU A 1 198 ? -1.080 -2.266 -6.463 1.00 98.00 198 LEU A C 1
ATOM 1611 O O . LEU A 1 198 ? -0.544 -2.809 -7.430 1.00 98.00 198 LEU A O 1
ATOM 1615 N N . GLU A 1 199 ? -2.017 -1.329 -6.605 1.00 97.69 199 GLU A N 1
ATOM 1616 C CA . GLU A 1 199 ? -2.471 -0.836 -7.905 1.00 97.69 199 GLU A CA 1
ATOM 1617 C C . GLU A 1 199 ? -1.307 -0.239 -8.712 1.00 97.69 199 GLU A C 1
ATOM 1619 O O . GLU A 1 199 ? -1.125 -0.570 -9.883 1.00 97.69 199 GLU A O 1
ATOM 1624 N N . ASN A 1 200 ? -0.473 0.595 -8.087 1.00 98.62 200 ASN A N 1
ATOM 1625 C CA . ASN A 1 200 ? 0.680 1.211 -8.739 1.00 98.62 200 ASN A CA 1
ATOM 1626 C C . ASN A 1 200 ? 1.761 0.191 -9.118 1.00 98.62 200 ASN A C 1
ATOM 1628 O O . ASN A 1 200 ? 2.437 0.376 -10.128 1.00 98.62 200 ASN A O 1
ATOM 1632 N N . THR A 1 201 ? 1.868 -0.926 -8.396 1.00 98.50 201 THR A N 1
ATOM 1633 C CA . THR A 1 201 ? 2.712 -2.067 -8.788 1.00 98.50 201 THR A CA 1
ATOM 1634 C C . THR A 1 201 ? 2.202 -2.705 -10.086 1.00 98.50 201 THR A C 1
ATOM 1636 O O . THR A 1 201 ? 2.981 -2.927 -11.013 1.00 98.50 201 THR A O 1
ATOM 1639 N N . ALA A 1 202 ? 0.887 -2.920 -10.219 1.00 98.50 202 ALA A N 1
ATOM 1640 C CA . ALA A 1 202 ? 0.292 -3.403 -11.469 1.00 98.50 202 ALA A CA 1
ATOM 1641 C C . ALA A 1 202 ? 0.460 -2.389 -12.616 1.00 98.50 202 ALA A C 1
ATOM 1643 O O . ALA A 1 202 ? 0.847 -2.761 -13.724 1.00 98.50 202 ALA A O 1
ATOM 1644 N N . ARG A 1 203 ? 0.254 -1.093 -12.349 1.00 98.69 203 ARG A N 1
ATOM 1645 C CA . ARG A 1 203 ? 0.504 -0.023 -13.328 1.00 98.69 203 ARG A CA 1
ATOM 1646 C C . ARG A 1 203 ? 1.966 0.014 -13.763 1.00 98.69 203 ARG A C 1
ATOM 1648 O O . ARG A 1 203 ? 2.231 0.173 -14.948 1.00 98.69 203 ARG A O 1
ATOM 1655 N N . TRP A 1 204 ? 2.919 -0.177 -12.855 1.00 98.81 204 TRP A N 1
ATOM 1656 C CA . TRP A 1 204 ? 4.332 -0.263 -13.222 1.00 98.81 204 TRP A CA 1
ATOM 1657 C C . TRP A 1 204 ? 4.567 -1.369 -14.255 1.00 98.81 204 TRP A C 1
ATOM 1659 O O . TRP A 1 204 ? 5.166 -1.107 -15.295 1.00 98.81 204 TRP A O 1
ATOM 1669 N N . ILE A 1 205 ? 4.010 -2.566 -14.026 1.00 98.69 205 ILE A N 1
ATOM 1670 C CA . ILE A 1 205 ? 4.135 -3.702 -14.953 1.00 98.69 205 ILE A CA 1
ATOM 1671 C C . ILE A 1 205 ? 3.554 -3.344 -16.324 1.00 98.69 205 ILE A C 1
ATOM 1673 O O . ILE A 1 205 ? 4.217 -3.538 -17.340 1.00 98.69 205 ILE A O 1
ATOM 1677 N N . VAL A 1 206 ? 2.344 -2.776 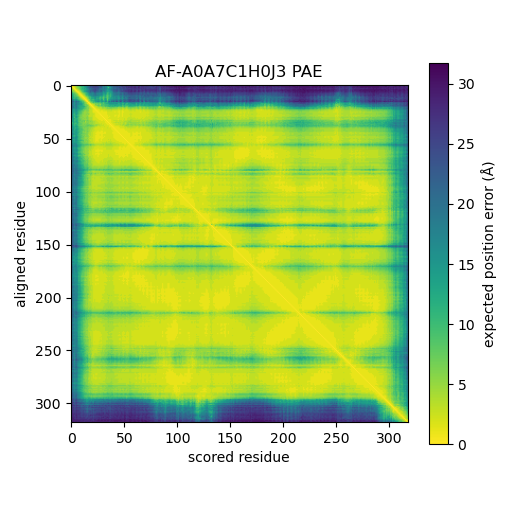-16.362 1.00 98.75 206 VAL A N 1
ATOM 1678 C CA . VAL A 1 206 ? 1.701 -2.346 -17.615 1.00 98.75 206 VAL A CA 1
ATOM 1679 C C . VAL A 1 206 ? 2.532 -1.289 -18.342 1.00 98.75 206 VAL A C 1
ATOM 1681 O O . VAL A 1 206 ? 2.682 -1.360 -19.560 1.00 98.75 206 VAL A O 1
ATOM 1684 N N . GLY A 1 207 ? 3.053 -0.306 -17.609 1.00 98.69 207 GLY A N 1
ATOM 1685 C CA . GLY A 1 207 ? 3.771 0.830 -18.170 1.00 98.69 207 GLY A CA 1
ATOM 1686 C C . GLY A 1 207 ? 5.151 0.468 -18.709 1.00 98.69 207 GLY A C 1
ATOM 1687 O O . GLY A 1 207 ? 5.484 0.861 -19.824 1.00 98.69 207 GLY A O 1
ATOM 1688 N N . VAL A 1 208 ? 5.944 -0.288 -17.945 1.00 98.75 208 VAL A N 1
ATOM 1689 C CA . VAL A 1 208 ? 7.305 -0.671 -18.349 1.00 98.75 208 VAL A CA 1
ATOM 1690 C C . VAL A 1 208 ? 7.268 -1.677 -19.492 1.00 98.75 208 VAL A C 1
ATOM 1692 O O . VAL A 1 208 ? 7.863 -1.413 -20.532 1.00 98.75 208 VAL A O 1
ATOM 1695 N N . HIS A 1 209 ? 6.516 -2.775 -19.363 1.00 98.62 209 HIS A N 1
ATOM 1696 C CA . HIS A 1 209 ? 6.419 -3.766 -20.445 1.00 98.62 209 HIS A CA 1
ATOM 1697 C C . HIS A 1 209 ? 5.754 -3.174 -21.687 1.00 98.62 209 HIS A C 1
ATOM 1699 O O . HIS A 1 209 ? 6.244 -3.366 -22.791 1.00 98.62 209 HIS A O 1
ATOM 1705 N N . GLY A 1 210 ? 4.712 -2.352 -21.517 1.00 98.38 210 GLY A N 1
ATOM 1706 C CA . GLY A 1 210 ? 4.092 -1.644 -22.636 1.00 98.38 210 GLY A CA 1
ATOM 1707 C C . GLY A 1 210 ? 5.071 -0.749 -23.399 1.00 98.38 210 GLY A C 1
ATOM 1708 O O . GLY A 1 210 ? 5.043 -0.720 -24.628 1.00 98.38 210 GLY A O 1
ATOM 1709 N N . TYR A 1 211 ? 5.969 -0.048 -22.697 1.00 98.56 211 TYR A N 1
ATOM 1710 C CA . TYR A 1 211 ? 7.026 0.734 -23.338 1.00 98.56 211 TYR A CA 1
ATOM 1711 C C . TYR A 1 211 ? 8.017 -0.150 -24.105 1.00 98.56 211 TYR A C 1
ATOM 1713 O O . TYR A 1 211 ? 8.354 0.170 -25.245 1.00 98.56 211 TYR A O 1
ATOM 1721 N N . LEU A 1 212 ? 8.484 -1.237 -23.485 1.00 98.19 212 LEU A N 1
ATOM 1722 C CA . LEU A 1 212 ? 9.481 -2.140 -24.068 1.00 98.19 212 LEU A CA 1
ATOM 1723 C C . LEU A 1 212 ? 8.944 -2.868 -25.309 1.00 98.19 212 LEU A C 1
ATOM 1725 O O . LEU A 1 212 ? 9.663 -2.979 -26.298 1.00 98.19 212 LEU A O 1
ATOM 1729 N N . ASP A 1 213 ? 7.669 -3.258 -25.289 1.00 97.62 213 ASP A N 1
ATOM 1730 C CA . ASP A 1 213 ? 6.981 -3.946 -26.389 1.00 97.62 213 ASP A CA 1
ATOM 1731 C C . ASP A 1 213 ? 6.506 -2.988 -27.504 1.00 97.62 213 ASP A C 1
ATOM 1733 O O . ASP A 1 213 ? 5.896 -3.413 -28.484 1.00 97.62 213 ASP A O 1
ATOM 1737 N N . SER A 1 214 ? 6.723 -1.676 -27.362 1.00 97.00 214 SER A N 1
ATOM 1738 C CA . SER A 1 214 ? 6.259 -0.682 -28.335 1.00 97.00 214 SER A CA 1
ATOM 1739 C C . SER A 1 214 ? 7.210 -0.527 -29.529 1.00 97.00 214 SER A C 1
ATOM 1741 O O . SER A 1 214 ? 8.370 -0.130 -29.370 1.00 97.00 214 SER A O 1
ATOM 1743 N N . ASP A 1 215 ? 6.655 -0.667 -30.737 1.00 94.31 215 ASP A N 1
ATOM 1744 C CA . ASP A 1 215 ? 7.359 -0.501 -32.024 1.00 94.31 215 ASP A CA 1
ATOM 1745 C C . ASP A 1 215 ? 7.463 0.956 -32.514 1.00 94.31 215 ASP A C 1
ATOM 1747 O O . ASP A 1 215 ? 8.060 1.230 -33.555 1.00 94.31 215 ASP A O 1
ATOM 1751 N N . SER A 1 216 ? 6.860 1.917 -31.805 1.00 96.31 216 SER A N 1
ATOM 1752 C CA . SER A 1 216 ? 6.877 3.326 -32.217 1.00 96.31 216 SER A CA 1
ATOM 1753 C C . SER A 1 216 ? 7.097 4.291 -31.061 1.00 96.31 216 SER A C 1
ATOM 1755 O O . SER A 1 216 ? 6.630 4.076 -29.939 1.00 96.31 216 SER A O 1
ATOM 1757 N N . ASP A 1 217 ? 7.725 5.425 -31.370 1.00 96.50 217 ASP A N 1
ATOM 1758 C CA . ASP A 1 217 ? 7.952 6.508 -30.410 1.00 96.50 217 ASP A CA 1
ATOM 1759 C C . ASP A 1 217 ? 6.644 7.080 -29.853 1.00 96.50 217 ASP A C 1
ATOM 1761 O O . ASP A 1 217 ? 6.584 7.501 -28.698 1.00 96.50 217 ASP A O 1
ATOM 1765 N N . LYS A 1 218 ? 5.565 7.048 -30.644 1.00 97.25 218 LYS A N 1
ATOM 1766 C CA . LYS A 1 218 ? 4.241 7.498 -30.206 1.00 97.25 218 LYS A CA 1
ATOM 1767 C C . LYS A 1 218 ? 3.682 6.607 -29.095 1.00 97.25 218 LYS A C 1
ATOM 1769 O O . LYS A 1 218 ? 3.183 7.137 -28.104 1.00 97.25 218 LYS A O 1
ATOM 1774 N N . GLU A 1 219 ? 3.761 5.284 -29.240 1.00 96.88 219 GLU A N 1
ATOM 1775 C CA . GLU A 1 219 ? 3.303 4.354 -28.197 1.00 96.88 219 GLU A CA 1
ATOM 1776 C C . GLU A 1 219 ? 4.213 4.411 -26.965 1.00 96.88 219 GLU A C 1
ATOM 1778 O O . GLU A 1 219 ? 3.724 4.547 -25.842 1.00 96.88 219 GLU A O 1
ATOM 1783 N N . ARG A 1 220 ? 5.534 4.474 -27.169 1.00 98.12 220 ARG A N 1
ATOM 1784 C CA . ARG A 1 220 ? 6.507 4.702 -26.090 1.00 98.12 220 ARG A CA 1
ATOM 1785 C C . ARG A 1 220 ? 6.188 5.963 -25.289 1.00 98.12 220 ARG A C 1
ATOM 1787 O O . ARG A 1 220 ? 6.177 5.929 -24.059 1.00 98.12 220 ARG A O 1
ATOM 1794 N N . GLN A 1 221 ? 5.858 7.068 -25.956 1.00 98.12 221 GLN A N 1
ATOM 1795 C CA . GLN A 1 221 ? 5.499 8.315 -25.281 1.00 98.12 221 GLN A CA 1
ATOM 1796 C C . GLN A 1 221 ? 4.216 8.187 -24.445 1.00 98.12 221 GLN A C 1
ATOM 1798 O O . GLN A 1 221 ? 4.150 8.756 -23.354 1.00 98.12 221 GLN A O 1
ATOM 1803 N N . LYS A 1 222 ? 3.215 7.416 -24.895 1.00 98.25 222 LYS A N 1
ATOM 1804 C CA . LYS A 1 222 ? 2.012 7.144 -24.087 1.00 98.25 222 LYS A CA 1
ATOM 1805 C C . LYS A 1 222 ? 2.367 6.421 -22.790 1.00 98.25 222 LYS A C 1
ATOM 1807 O O . LYS A 1 222 ? 1.905 6.834 -21.728 1.00 98.25 222 LYS A O 1
ATOM 1812 N N . TYR A 1 223 ? 3.212 5.393 -22.861 1.00 98.50 223 TYR A N 1
ATOM 1813 C CA . TYR A 1 223 ? 3.632 4.650 -21.673 1.00 98.50 223 TYR A CA 1
ATOM 1814 C C . TYR A 1 223 ? 4.520 5.473 -20.736 1.00 98.50 223 TYR A C 1
ATOM 1816 O O . TYR A 1 223 ? 4.388 5.348 -19.521 1.00 98.50 223 TYR A O 1
ATOM 1824 N N . ARG A 1 224 ? 5.334 6.400 -21.259 1.00 98.31 224 ARG A N 1
ATOM 1825 C CA . ARG A 1 224 ? 6.053 7.374 -20.417 1.00 98.31 224 ARG A CA 1
ATOM 1826 C C . ARG A 1 224 ? 5.102 8.282 -19.638 1.00 98.31 224 ARG A C 1
ATOM 1828 O O . ARG A 1 224 ? 5.288 8.468 -18.440 1.00 98.31 224 ARG A O 1
ATOM 1835 N N . ILE A 1 225 ? 4.064 8.814 -20.288 1.00 98.50 225 ILE A N 1
ATOM 1836 C CA . ILE A 1 225 ? 3.038 9.636 -19.619 1.00 98.50 225 ILE A CA 1
ATOM 1837 C C . ILE A 1 225 ? 2.286 8.807 -18.569 1.00 98.50 225 ILE A C 1
ATOM 1839 O O . ILE A 1 225 ? 2.051 9.276 -17.454 1.00 98.50 225 ILE A O 1
ATOM 1843 N N . PHE A 1 226 ? 1.941 7.564 -18.908 1.00 98.56 226 PHE A N 1
ATOM 1844 C CA . PHE A 1 226 ? 1.277 6.630 -18.004 1.00 98.56 226 PHE A CA 1
ATOM 1845 C C . PHE A 1 226 ? 2.118 6.343 -16.749 1.00 98.56 226 PHE A C 1
ATOM 1847 O O . PHE A 1 226 ? 1.615 6.471 -15.631 1.00 98.56 226 PHE A O 1
ATOM 1854 N N . LEU A 1 227 ? 3.409 6.037 -16.918 1.00 98.75 227 LEU A N 1
ATOM 1855 C CA . LEU A 1 227 ? 4.346 5.820 -15.814 1.00 98.75 227 LEU A CA 1
ATOM 1856 C C . LEU A 1 227 ? 4.521 7.080 -14.964 1.00 98.75 227 LEU A C 1
ATOM 1858 O O . LEU A 1 227 ? 4.421 6.997 -13.746 1.00 98.75 227 LEU A O 1
ATOM 1862 N N . HIS A 1 228 ? 4.682 8.257 -15.574 1.00 98.69 228 HIS A N 1
ATOM 1863 C CA . HIS A 1 228 ? 4.801 9.512 -14.826 1.00 98.69 228 HIS A CA 1
ATOM 1864 C C . HIS A 1 228 ? 3.565 9.781 -13.951 1.00 98.69 228 HIS A C 1
ATOM 1866 O O . HIS A 1 228 ? 3.689 10.206 -12.798 1.00 98.69 228 HIS A O 1
ATOM 1872 N N . LYS A 1 229 ? 2.358 9.510 -14.467 1.00 98.56 229 LYS A N 1
ATOM 1873 C CA . LYS A 1 229 ? 1.115 9.623 -13.690 1.00 98.56 229 LYS A CA 1
ATOM 1874 C C . LYS A 1 229 ? 1.098 8.636 -12.519 1.00 98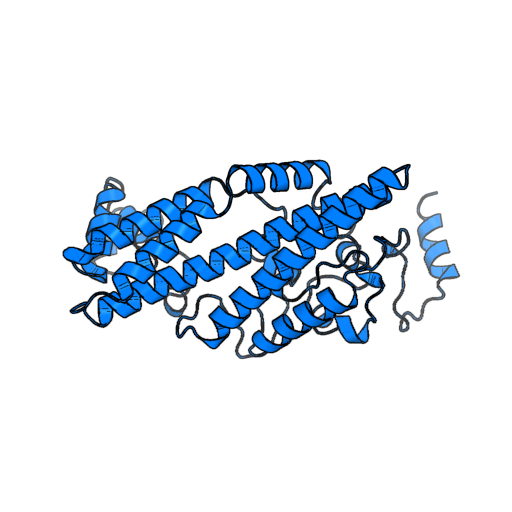.56 229 LYS A C 1
ATOM 1876 O O . LYS A 1 229 ? 0.788 9.048 -11.407 1.00 98.56 229 LYS A O 1
ATOM 1881 N N . MET A 1 230 ? 1.464 7.373 -12.755 1.00 98.56 230 MET A N 1
ATOM 1882 C CA . MET A 1 230 ? 1.583 6.353 -11.703 1.00 98.56 230 MET A CA 1
ATOM 1883 C C . MET A 1 230 ? 2.574 6.782 -10.616 1.00 98.56 230 MET A C 1
ATOM 1885 O O . MET A 1 230 ? 2.258 6.714 -9.436 1.00 98.56 230 MET A O 1
ATOM 1889 N N . MET A 1 231 ? 3.746 7.291 -10.997 1.00 98.81 231 MET A N 1
ATOM 1890 C CA . MET A 1 231 ? 4.769 7.708 -10.038 1.00 98.81 231 MET A CA 1
ATOM 1891 C C . MET A 1 231 ? 4.347 8.920 -9.215 1.00 98.81 231 MET A C 1
ATOM 1893 O O . MET A 1 231 ? 4.655 8.990 -8.029 1.00 98.81 231 MET A O 1
ATOM 1897 N N . THR A 1 232 ? 3.650 9.872 -9.837 1.00 98.81 232 THR A N 1
ATOM 1898 C CA . THR A 1 232 ? 3.095 11.037 -9.136 1.00 98.81 232 THR A CA 1
ATOM 1899 C C . THR A 1 232 ? 2.069 10.592 -8.095 1.00 98.81 232 THR A C 1
ATOM 1901 O O . THR A 1 232 ? 2.149 11.015 -6.944 1.00 98.81 232 THR A O 1
ATOM 1904 N N . ASP A 1 233 ? 1.165 9.691 -8.486 1.00 98.62 233 ASP A N 1
ATOM 1905 C CA . ASP A 1 233 ? 0.159 9.105 -7.599 1.00 98.62 233 ASP A CA 1
ATOM 1906 C C . ASP A 1 233 ? 0.806 8.308 -6.451 1.00 98.62 233 ASP A C 1
ATOM 1908 O O . ASP A 1 233 ? 0.441 8.495 -5.293 1.00 98.62 233 ASP A O 1
ATOM 1912 N N . GLU A 1 234 ? 1.843 7.509 -6.720 1.00 98.81 234 GLU A N 1
ATOM 1913 C CA . GLU A 1 234 ? 2.552 6.775 -5.668 1.00 98.81 234 GLU A CA 1
ATOM 1914 C C . GLU A 1 234 ? 3.326 7.703 -4.722 1.00 98.81 234 GLU A C 1
ATOM 1916 O O . GLU A 1 234 ? 3.375 7.458 -3.519 1.00 98.81 234 GLU A O 1
ATOM 1921 N N . ILE A 1 235 ? 3.921 8.789 -5.220 1.00 98.88 235 ILE A N 1
ATOM 1922 C CA . ILE A 1 235 ? 4.577 9.779 -4.356 1.00 98.88 235 ILE A CA 1
ATOM 1923 C C . ILE A 1 235 ? 3.560 10.424 -3.414 1.00 98.88 235 ILE A C 1
ATOM 1925 O O . ILE A 1 235 ? 3.835 10.518 -2.217 1.00 98.88 235 ILE A O 1
ATOM 1929 N N . GLU A 1 236 ? 2.400 10.837 -3.925 1.00 98.75 236 GLU A N 1
ATOM 1930 C CA . GLU A 1 236 ? 1.315 11.391 -3.108 1.00 98.75 236 GLU A CA 1
ATOM 1931 C C . GLU A 1 236 ? 0.813 10.359 -2.087 1.00 98.75 236 GLU A C 1
ATOM 1933 O O . GLU A 1 236 ? 0.655 10.659 -0.903 1.00 98.75 236 GLU A O 1
ATOM 1938 N N . ASN A 1 237 ? 0.652 9.108 -2.514 1.00 98.75 237 ASN A N 1
ATOM 1939 C CA . ASN A 1 237 ? 0.255 8.002 -1.655 1.00 98.75 237 ASN A CA 1
ATOM 1940 C C . ASN A 1 237 ? 1.229 7.791 -0.482 1.00 98.75 237 ASN A C 1
ATOM 1942 O O . ASN A 1 237 ? 0.822 7.711 0.679 1.00 98.75 237 ASN A O 1
ATOM 1946 N N . ILE A 1 238 ? 2.535 7.769 -0.760 1.00 98.75 238 ILE A N 1
ATOM 1947 C CA . ILE A 1 238 ? 3.565 7.600 0.272 1.00 98.75 238 ILE A CA 1
ATOM 1948 C C . ILE A 1 238 ? 3.684 8.845 1.164 1.00 98.75 238 ILE A C 1
ATOM 1950 O O . ILE A 1 238 ? 3.976 8.716 2.353 1.00 98.75 238 ILE A O 1
ATOM 1954 N N . GLN A 1 239 ? 3.402 10.045 0.648 1.00 98.81 239 GLN A N 1
ATOM 1955 C CA . GLN A 1 239 ? 3.286 11.255 1.470 1.00 98.81 239 GLN A CA 1
ATOM 1956 C C . GLN A 1 239 ? 2.106 11.165 2.446 1.00 98.81 239 GLN A C 1
ATOM 1958 O O . GLN A 1 239 ? 2.278 11.473 3.625 1.00 98.81 239 GLN A O 1
ATOM 1963 N N . ASN A 1 240 ? 0.947 10.681 1.992 1.00 98.44 240 ASN A N 1
ATOM 1964 C CA . ASN A 1 240 ? -0.226 10.456 2.840 1.00 98.44 240 ASN A CA 1
ATOM 1965 C C . ASN A 1 240 ? 0.033 9.389 3.915 1.00 98.44 240 ASN A C 1
ATOM 1967 O O . ASN A 1 240 ? -0.375 9.559 5.066 1.00 98.44 240 ASN A O 1
ATOM 1971 N N . LEU A 1 241 ? 0.753 8.318 3.569 1.00 98.50 241 LEU A N 1
ATOM 1972 C CA . LEU A 1 241 ? 1.172 7.292 4.525 1.00 98.50 241 LEU A CA 1
ATOM 1973 C C . LEU A 1 241 ? 2.156 7.845 5.566 1.00 98.50 241 LEU A C 1
ATOM 1975 O O . LEU A 1 241 ? 2.044 7.538 6.752 1.00 98.50 241 LEU A O 1
ATOM 1979 N N . LEU A 1 242 ? 3.107 8.678 5.137 1.00 98.19 242 LEU A N 1
ATOM 1980 C CA . LEU A 1 242 ? 4.064 9.328 6.029 1.00 98.19 242 LEU A CA 1
ATOM 1981 C C . LEU A 1 242 ? 3.378 10.318 6.980 1.00 98.19 242 LEU A C 1
ATOM 1983 O O . LEU A 1 242 ? 3.743 10.383 8.155 1.00 98.19 242 LEU A O 1
ATOM 1987 N N . ASP A 1 243 ? 2.392 11.073 6.495 1.00 98.19 243 ASP A N 1
ATOM 1988 C CA . ASP A 1 243 ? 1.553 11.935 7.330 1.00 98.19 243 ASP A CA 1
ATOM 1989 C C . ASP A 1 243 ? 0.780 11.118 8.372 1.00 98.19 243 ASP A C 1
ATOM 1991 O O . ASP A 1 243 ? 0.855 11.416 9.566 1.00 98.19 243 ASP A O 1
ATOM 1995 N N . LEU A 1 244 ? 0.112 10.040 7.945 1.00 97.88 244 LEU A N 1
ATOM 1996 C CA . LEU A 1 244 ? -0.597 9.130 8.844 1.00 97.88 244 LEU A CA 1
ATOM 1997 C C . LEU A 1 244 ? 0.339 8.578 9.927 1.00 97.88 244 LEU A C 1
ATOM 1999 O O . LEU A 1 244 ? 0.001 8.619 11.106 1.00 97.88 244 LEU A O 1
ATOM 2003 N N . TRP A 1 245 ? 1.528 8.116 9.539 1.00 96.44 245 TRP A N 1
ATOM 2004 C CA . TRP A 1 245 ? 2.535 7.591 10.461 1.00 96.44 245 TRP A CA 1
ATOM 2005 C C . TRP A 1 245 ? 2.994 8.620 11.503 1.00 96.44 245 TRP A C 1
ATOM 2007 O O . TRP A 1 245 ? 3.215 8.274 12.660 1.00 96.44 245 TRP A O 1
ATOM 2017 N N . ARG A 1 246 ? 3.151 9.887 11.108 1.00 95.56 246 ARG A N 1
ATOM 2018 C CA . ARG A 1 246 ? 3.651 10.951 11.995 1.00 95.56 246 ARG A CA 1
ATOM 2019 C C . ARG A 1 246 ? 2.587 11.529 12.920 1.00 95.56 246 ARG A C 1
ATOM 2021 O O . ARG A 1 246 ? 2.930 12.031 13.986 1.00 95.56 246 ARG A O 1
ATOM 2028 N N . THR A 1 247 ? 1.330 11.528 12.488 1.00 95.50 247 THR A N 1
ATOM 2029 C CA . THR A 1 247 ? 0.246 12.251 13.172 1.00 95.50 247 THR A CA 1
ATOM 2030 C C . THR A 1 247 ? -0.695 11.336 13.944 1.00 95.50 247 THR A C 1
ATOM 2032 O O . THR A 1 247 ? -1.327 11.783 14.903 1.00 95.50 247 THR A O 1
ATOM 2035 N N . SER A 1 248 ? -0.799 10.065 13.556 1.00 94.50 248 SER A N 1
ATOM 2036 C CA . SER A 1 248 ? -1.689 9.120 14.215 1.00 94.50 248 SER A CA 1
ATOM 2037 C C . SER A 1 248 ? -1.086 8.580 15.510 1.00 94.50 248 SER A C 1
ATOM 2039 O O . SER A 1 248 ? 0.083 8.211 15.579 1.00 94.50 248 SER A O 1
ATOM 2041 N N . SER A 1 249 ? -1.920 8.467 16.542 1.00 90.31 249 SER A N 1
ATOM 2042 C CA . SER A 1 249 ? -1.612 7.694 17.751 1.00 90.31 249 SER A CA 1
ATOM 2043 C C . SER A 1 249 ? -1.972 6.209 17.609 1.00 90.31 249 SER A C 1
ATOM 2045 O O . SER A 1 249 ? -1.768 5.424 18.537 1.00 90.31 249 SER A O 1
ATOM 2047 N N . VAL A 1 250 ? -2.524 5.814 16.460 1.00 90.94 250 VAL A N 1
ATOM 2048 C CA . VAL A 1 250 ? -3.017 4.470 16.176 1.00 90.94 250 VAL A CA 1
ATOM 2049 C C . VAL A 1 250 ? -1.897 3.647 15.558 1.00 90.94 250 VAL A C 1
ATOM 2051 O O . VAL A 1 250 ? -1.326 3.996 14.528 1.00 90.94 250 VAL A O 1
ATOM 2054 N N . THR A 1 251 ? -1.621 2.487 16.147 1.00 88.44 251 THR A N 1
ATOM 2055 C CA . THR A 1 251 ? -0.770 1.479 15.506 1.00 88.44 251 THR A CA 1
ATOM 2056 C C . THR A 1 251 ? -1.595 0.739 14.452 1.00 88.44 251 THR A C 1
ATOM 2058 O O . THR A 1 251 ? -2.261 -0.253 14.748 1.00 88.44 251 THR A O 1
ATOM 2061 N N . PHE A 1 252 ? -1.598 1.261 13.224 1.00 88.81 252 PHE A N 1
ATOM 2062 C CA . PHE A 1 252 ? -2.379 0.710 12.109 1.00 88.81 252 PHE A CA 1
ATOM 2063 C C . PHE A 1 252 ? -1.645 -0.401 11.338 1.00 88.81 252 PHE A C 1
ATOM 2065 O O . PHE A 1 252 ? -2.284 -1.166 10.622 1.00 88.81 252 PHE A O 1
ATOM 2072 N N . THR A 1 253 ? -0.324 -0.519 11.5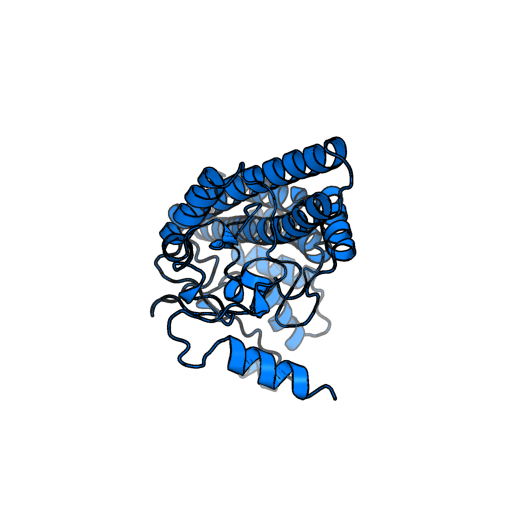03 1.00 88.38 253 THR A N 1
ATOM 2073 C CA . THR A 1 253 ? 0.518 -1.554 10.883 1.00 88.38 253 THR A CA 1
ATOM 2074 C C . THR A 1 253 ? 1.522 -2.108 11.901 1.00 88.38 253 THR A C 1
ATOM 2076 O O . THR A 1 253 ? 1.993 -1.348 12.753 1.00 88.38 253 THR A O 1
ATOM 2079 N N . PRO A 1 254 ? 1.865 -3.410 11.863 1.00 87.31 254 PRO A N 1
ATOM 2080 C CA . PRO A 1 254 ? 2.913 -3.964 12.715 1.00 87.31 254 PRO A CA 1
ATOM 2081 C C . PRO A 1 254 ? 4.289 -3.417 12.322 1.00 87.31 254 PRO A C 1
ATOM 2083 O O . PRO A 1 254 ? 4.621 -3.349 11.139 1.00 87.31 254 PRO A O 1
ATOM 2086 N N . ILE A 1 255 ? 5.092 -3.076 13.330 1.00 89.31 255 ILE A N 1
ATOM 2087 C CA . ILE A 1 255 ? 6.481 -2.624 13.195 1.00 89.31 255 ILE A CA 1
ATOM 2088 C C . ILE A 1 255 ? 7.351 -3.406 14.175 1.00 89.31 255 ILE A C 1
ATOM 2090 O O . ILE A 1 255 ? 6.962 -3.643 15.323 1.00 89.31 255 ILE A O 1
ATOM 2094 N N . SER A 1 256 ? 8.529 -3.821 13.718 1.00 89.19 256 SER A N 1
ATOM 2095 C CA . SER A 1 256 ? 9.492 -4.549 14.535 1.00 89.19 256 SER A CA 1
ATOM 2096 C C . SER A 1 256 ? 10.263 -3.594 15.444 1.00 89.19 256 SER A C 1
ATOM 2098 O O . SER A 1 256 ? 10.876 -2.638 14.978 1.00 89.19 256 SER A O 1
ATOM 2100 N N . LYS A 1 257 ? 10.290 -3.899 16.747 1.00 84.31 257 LYS A N 1
ATOM 2101 C CA . LYS A 1 257 ? 11.138 -3.204 17.734 1.00 84.31 257 LYS A CA 1
ATOM 2102 C C . LYS A 1 257 ? 12.568 -3.750 17.803 1.00 84.31 257 LYS A C 1
ATOM 2104 O O . LYS A 1 257 ? 13.399 -3.177 18.495 1.00 84.31 257 LYS A O 1
ATOM 2109 N N . PHE A 1 258 ? 12.845 -4.864 17.125 1.00 85.88 258 PHE A N 1
ATOM 2110 C CA . PHE A 1 258 ? 14.154 -5.531 17.126 1.00 85.88 258 PHE A CA 1
ATOM 2111 C C . PHE A 1 258 ? 14.963 -5.230 15.858 1.00 85.88 258 PHE A C 1
ATOM 2113 O O . PHE A 1 258 ? 15.925 -5.930 15.555 1.00 85.88 258 PHE A O 1
ATOM 2120 N N . GLY A 1 259 ? 14.552 -4.206 15.108 1.00 85.19 259 GLY A N 1
ATOM 2121 C CA . GLY A 1 259 ? 15.101 -3.879 13.801 1.00 85.19 259 GLY A CA 1
ATOM 2122 C C . GLY A 1 259 ? 14.299 -4.483 12.653 1.00 85.19 259 GLY A C 1
ATOM 2123 O O . GLY A 1 259 ? 13.467 -5.382 12.822 1.00 85.19 259 GLY A O 1
ATOM 2124 N N . GLU A 1 260 ? 14.535 -3.929 11.473 1.00 89.69 260 GLU A N 1
ATOM 2125 C CA . GLU A 1 260 ? 13.885 -4.324 10.231 1.00 89.69 260 GLU A CA 1
ATOM 2126 C C . GLU A 1 260 ? 14.291 -5.737 9.785 1.00 89.69 260 GLU A C 1
ATOM 2128 O O . GLU A 1 260 ? 15.432 -6.158 9.962 1.00 89.69 260 GLU A O 1
ATOM 2133 N N . ASN A 1 261 ? 13.346 -6.478 9.203 1.00 88.62 261 ASN A N 1
ATOM 2134 C CA . ASN A 1 261 ? 13.590 -7.808 8.649 1.00 88.62 261 ASN A CA 1
ATOM 2135 C C . ASN A 1 261 ? 12.728 -8.059 7.395 1.00 88.62 261 ASN A C 1
ATOM 2137 O O . ASN A 1 261 ? 11.969 -7.194 6.953 1.00 88.62 261 ASN A O 1
ATOM 2141 N N . TRP A 1 262 ? 12.826 -9.266 6.833 1.00 87.06 262 TRP A N 1
ATOM 2142 C CA . TRP A 1 262 ? 12.160 -9.655 5.581 1.00 87.06 262 TRP A CA 1
ATOM 2143 C C . TRP A 1 262 ? 10.629 -9.711 5.641 1.00 87.06 262 TRP A C 1
ATOM 2145 O O . TRP A 1 262 ? 9.977 -9.809 4.605 1.00 87.06 262 TRP A O 1
ATOM 2155 N N . TYR A 1 263 ? 10.038 -9.669 6.832 1.00 88.44 263 TYR A N 1
ATOM 2156 C CA . TYR A 1 263 ? 8.596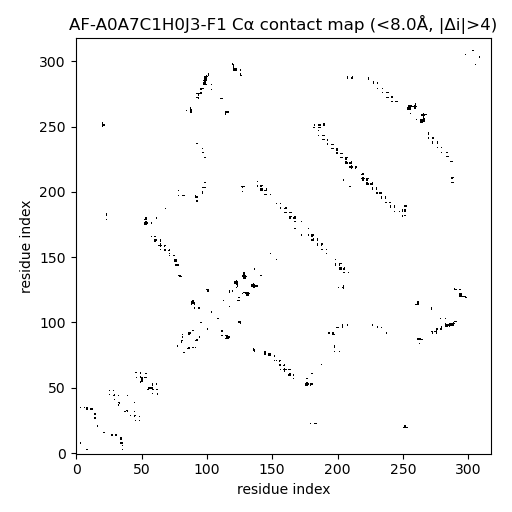 -9.816 7.039 1.00 88.44 263 TYR A CA 1
ATOM 2157 C C . TYR A 1 263 ? 7.975 -8.625 7.766 1.00 88.44 263 TYR A C 1
ATOM 2159 O O . TYR A 1 263 ? 6.761 -8.584 7.963 1.00 88.44 263 TYR A O 1
ATOM 2167 N N . THR A 1 264 ? 8.771 -7.666 8.238 1.00 90.12 264 THR A N 1
ATOM 2168 C CA . THR A 1 264 ? 8.263 -6.528 9.011 1.00 90.12 264 THR A CA 1
ATOM 2169 C C . THR A 1 264 ? 9.191 -5.327 8.872 1.00 90.12 264 THR A C 1
ATOM 2171 O O . THR A 1 264 ? 10.411 -5.443 8.991 1.00 90.12 264 THR A O 1
ATOM 2174 N N . TYR A 1 265 ? 8.597 -4.158 8.641 1.00 93.56 265 TYR A N 1
ATOM 2175 C CA . TYR A 1 265 ? 9.291 -2.872 8.658 1.00 93.56 265 TYR A CA 1
ATOM 2176 C C . TYR A 1 265 ? 9.858 -2.544 10.050 1.00 93.56 265 TYR A C 1
ATOM 2178 O O . TYR A 1 265 ? 9.311 -2.982 11.067 1.00 93.56 265 TYR A O 1
ATOM 2186 N N . GLY A 1 266 ? 10.963 -1.797 10.089 1.00 92.94 266 GLY A N 1
ATOM 2187 C CA . GLY A 1 266 ? 11.588 -1.332 11.330 1.00 92.94 266 GLY A CA 1
ATOM 2188 C C . GLY A 1 266 ? 11.014 -0.017 11.862 1.00 92.94 266 GLY A C 1
ATOM 2189 O O . GLY A 1 266 ? 10.134 0.602 11.265 1.00 92.94 266 GLY A O 1
ATOM 2190 N N . ASP A 1 267 ? 11.541 0.432 12.998 1.00 91.50 267 ASP A N 1
ATOM 2191 C CA . ASP A 1 267 ? 11.261 1.748 13.590 1.00 91.50 267 ASP A CA 1
ATOM 2192 C C . ASP A 1 267 ? 11.722 2.924 12.706 1.00 91.50 267 ASP A C 1
ATOM 2194 O O . ASP A 1 267 ? 11.172 4.023 12.787 1.00 91.50 267 ASP A O 1
ATOM 2198 N N . ASN A 1 268 ? 12.638 2.667 11.772 1.00 93.00 268 ASN A N 1
ATOM 2199 C CA . ASN A 1 268 ? 13.050 3.561 10.689 1.00 93.00 268 ASN A CA 1
ATOM 2200 C C . ASN A 1 268 ? 11.997 3.736 9.566 1.00 93.00 268 ASN A C 1
ATOM 2202 O O . ASN A 1 268 ? 12.312 4.303 8.516 1.00 93.00 268 ASN A O 1
ATOM 2206 N N . PHE A 1 269 ? 10.748 3.287 9.753 1.00 95.06 269 PHE A N 1
ATOM 2207 C CA . PHE A 1 269 ? 9.695 3.309 8.728 1.00 95.06 269 PHE A CA 1
ATOM 2208 C C . PHE A 1 269 ? 9.511 4.687 8.069 1.00 95.06 269 PHE A C 1
ATOM 2210 O O . PHE A 1 269 ? 9.486 4.808 6.847 1.00 95.06 269 PHE A O 1
ATOM 2217 N N . ALA A 1 270 ? 9.478 5.768 8.852 1.00 96.38 270 ALA A N 1
ATOM 2218 C CA . ALA A 1 270 ? 9.364 7.118 8.296 1.00 96.38 270 ALA A CA 1
ATOM 2219 C C . ALA A 1 270 ? 10.530 7.482 7.360 1.00 96.38 270 ALA A C 1
ATOM 2221 O O . ALA A 1 270 ? 10.342 8.211 6.384 1.00 96.38 270 ALA A O 1
ATOM 2222 N N . GLU A 1 271 ? 11.743 7.028 7.670 1.00 97.12 271 GLU A N 1
ATOM 2223 C CA . GLU A 1 271 ? 12.952 7.343 6.909 1.00 97.12 271 GLU A CA 1
ATOM 2224 C C . GLU A 1 271 ? 12.963 6.622 5.564 1.00 97.12 271 GLU A C 1
ATOM 2226 O O . GLU A 1 271 ? 13.286 7.228 4.541 1.00 97.12 271 GLU A O 1
ATOM 2231 N N . ILE A 1 272 ? 12.568 5.346 5.537 1.00 96.88 272 ILE A N 1
ATOM 2232 C CA . ILE A 1 272 ? 12.532 4.563 4.296 1.00 96.88 272 ILE A CA 1
ATOM 2233 C C . ILE A 1 272 ? 11.435 5.062 3.343 1.00 96.88 272 ILE A C 1
ATOM 2235 O O . ILE A 1 272 ? 11.672 5.120 2.138 1.00 96.88 272 ILE A O 1
ATOM 2239 N N . LEU A 1 273 ? 10.286 5.524 3.861 1.00 98.44 273 LEU A N 1
ATOM 2240 C CA . LEU A 1 273 ? 9.247 6.167 3.042 1.00 98.44 273 LEU A CA 1
ATOM 2241 C C . LEU A 1 273 ? 9.763 7.467 2.401 1.00 98.44 273 LEU A C 1
ATOM 2243 O O . LEU A 1 273 ? 9.541 7.723 1.218 1.00 98.44 273 LEU A O 1
ATOM 2247 N N . GLN A 1 274 ? 10.504 8.280 3.162 1.00 98.62 274 GLN A N 1
ATOM 2248 C CA . GLN A 1 274 ? 11.125 9.502 2.640 1.00 98.62 274 GLN A CA 1
ATOM 2249 C C . GLN A 1 274 ? 12.169 9.190 1.563 1.00 98.62 274 GLN A C 1
ATOM 2251 O O . GLN A 1 274 ? 12.174 9.836 0.514 1.00 98.62 274 GLN A O 1
ATOM 2256 N N . LYS A 1 275 ? 13.015 8.175 1.784 1.00 98.50 275 LYS A N 1
ATOM 2257 C CA . LYS A 1 275 ? 13.988 7.708 0.786 1.00 98.50 275 LYS A CA 1
ATOM 2258 C C . LYS A 1 275 ? 13.300 7.251 -0.500 1.00 98.50 275 LYS A C 1
ATOM 2260 O O . LYS A 1 275 ? 13.747 7.645 -1.576 1.00 98.50 275 LYS A O 1
ATOM 2265 N N . LYS A 1 276 ? 12.189 6.509 -0.406 1.00 98.62 276 LYS A N 1
ATOM 2266 C CA . LYS A 1 276 ? 11.383 6.123 -1.573 1.00 98.62 276 LYS A CA 1
ATOM 2267 C C . LYS A 1 276 ? 10.937 7.341 -2.375 1.00 98.62 276 LYS A C 1
ATOM 2269 O O . LYS A 1 276 ? 11.182 7.384 -3.576 1.00 98.62 276 LYS A O 1
ATOM 2274 N N . ILE A 1 277 ? 10.344 8.344 -1.721 1.00 98.81 277 ILE A N 1
ATOM 2275 C CA . ILE A 1 277 ? 9.886 9.576 -2.387 1.00 98.81 277 ILE A CA 1
ATOM 2276 C C . ILE A 1 277 ? 11.045 10.280 -3.105 1.00 98.81 277 ILE A C 1
ATOM 2278 O O . ILE A 1 277 ? 10.889 10.697 -4.252 1.00 98.81 277 ILE A O 1
ATOM 2282 N N . VAL A 1 278 ? 12.198 10.424 -2.442 1.00 98.75 278 VAL A N 1
ATOM 2283 C CA . VAL A 1 278 ? 13.378 11.085 -3.025 1.00 98.75 278 VAL A CA 1
ATOM 2284 C C . VAL A 1 278 ? 13.847 10.351 -4.278 1.00 98.75 278 VAL A C 1
ATOM 2286 O O . VAL A 1 278 ? 14.011 10.984 -5.317 1.00 98.75 278 VAL A O 1
ATOM 2289 N N . LEU A 1 279 ? 13.991 9.025 -4.210 1.00 98.75 279 LEU A N 1
ATOM 2290 C CA . LEU A 1 279 ? 14.416 8.227 -5.359 1.00 98.75 279 LEU A CA 1
ATOM 2291 C C . LEU A 1 279 ? 13.385 8.259 -6.487 1.00 98.75 279 LEU A C 1
ATOM 2293 O O . LEU A 1 279 ? 13.751 8.438 -7.641 1.00 98.75 279 LEU A O 1
ATOM 2297 N N . MET A 1 280 ? 12.093 8.156 -6.179 1.00 98.75 280 MET A N 1
ATOM 2298 C CA . MET A 1 280 ? 11.064 8.239 -7.217 1.00 98.75 280 MET A CA 1
ATOM 2299 C C . MET A 1 280 ? 11.087 9.585 -7.943 1.00 98.75 280 MET A C 1
ATOM 2301 O O . MET A 1 280 ? 10.892 9.604 -9.149 1.00 98.75 280 MET A O 1
ATOM 2305 N N . LYS A 1 281 ? 11.369 10.696 -7.250 1.00 98.75 281 LYS A N 1
ATOM 2306 C CA . LYS A 1 281 ? 11.535 12.014 -7.885 1.00 98.75 281 LYS A CA 1
ATOM 2307 C C . LYS A 1 281 ? 12.809 12.107 -8.723 1.00 98.75 281 LYS A C 1
ATOM 2309 O O . LYS A 1 281 ? 12.763 12.657 -9.817 1.00 98.75 281 LYS A O 1
ATOM 2314 N N . GLU A 1 282 ? 13.924 11.593 -8.208 1.00 98.62 282 GLU A N 1
ATOM 2315 C CA . GLU A 1 282 ? 15.225 11.629 -8.886 1.00 98.62 282 GLU A CA 1
ATOM 2316 C C . GLU A 1 282 ? 15.197 10.851 -10.211 1.00 98.62 282 GLU A C 1
ATOM 2318 O O . GLU A 1 282 ? 15.668 11.356 -11.225 1.00 98.62 282 GLU A O 1
ATOM 2323 N N . TYR A 1 283 ? 14.573 9.671 -10.215 1.00 98.56 283 TYR A N 1
ATOM 2324 C CA . TYR A 1 283 ? 14.573 8.731 -11.343 1.00 98.56 283 TYR A CA 1
ATOM 2325 C C . TYR A 1 283 ? 13.249 8.727 -12.137 1.00 98.56 283 TYR A C 1
ATOM 2327 O O . TYR A 1 283 ? 12.980 7.822 -12.922 1.00 98.56 283 TYR A O 1
ATOM 2335 N N . MET A 1 284 ? 12.386 9.736 -11.955 1.00 97.50 284 MET A N 1
ATOM 2336 C CA . MET A 1 284 ? 11.061 9.803 -12.605 1.00 97.50 284 MET A CA 1
ATOM 2337 C C . MET A 1 284 ? 11.110 9.880 -14.129 1.00 97.50 284 MET A C 1
ATOM 2339 O O . MET A 1 284 ? 10.181 9.445 -14.807 1.00 97.50 284 MET A O 1
ATOM 2343 N N . ASN A 1 285 ? 12.178 10.467 -14.662 1.00 97.62 285 ASN A N 1
ATOM 2344 C CA . ASN A 1 285 ? 12.311 10.748 -16.089 1.00 97.62 285 ASN A CA 1
ATOM 2345 C C . ASN A 1 285 ? 13.132 9.699 -16.841 1.00 97.62 285 ASN A C 1
ATOM 2347 O O . ASN A 1 285 ? 13.340 9.861 -18.049 1.00 97.62 285 ASN A O 1
ATOM 2351 N N . ASP A 1 286 ? 13.569 8.649 -16.145 1.00 98.31 286 ASP A N 1
ATOM 2352 C CA . ASP A 1 286 ? 14.323 7.549 -16.727 1.00 98.31 286 ASP A CA 1
ATOM 2353 C C . ASP A 1 286 ? 13.562 6.889 -17.879 1.00 98.31 286 ASP A C 1
ATOM 2355 O O . ASP A 1 286 ? 12.328 6.912 -17.972 1.00 98.31 286 ASP A O 1
ATOM 2359 N N . ILE A 1 287 ? 14.330 6.297 -18.786 1.00 97.81 287 ILE A N 1
ATOM 2360 C CA . ILE A 1 287 ? 13.786 5.489 -19.870 1.00 97.81 287 ILE A CA 1
ATOM 2361 C C . ILE A 1 287 ? 13.485 4.100 -19.296 1.00 97.81 287 ILE A C 1
ATOM 2363 O O . ILE A 1 287 ? 14.373 3.530 -18.668 1.00 97.81 287 ILE A O 1
ATOM 2367 N N . PRO A 1 288 ? 12.275 3.541 -19.496 1.00 98.50 288 PRO A N 1
ATOM 2368 C CA . PRO A 1 288 ? 11.980 2.189 -19.042 1.00 98.50 288 PRO A CA 1
ATOM 2369 C C . PRO A 1 288 ? 12.983 1.175 -19.594 1.00 98.50 288 PRO A C 1
ATOM 2371 O O . PRO A 1 288 ? 13.233 1.138 -20.802 1.00 98.50 288 PRO A O 1
ATOM 2374 N N . HIS A 1 289 ? 13.537 0.348 -18.712 1.00 97.94 289 HIS A N 1
ATOM 2375 C CA . HIS A 1 289 ? 14.524 -0.661 -19.070 1.00 97.94 289 HIS A CA 1
ATOM 2376 C C . HIS A 1 289 ? 14.457 -1.851 -18.111 1.00 97.94 289 HIS A C 1
ATOM 2378 O O . HIS A 1 289 ? 14.286 -1.693 -16.903 1.00 97.94 289 HIS A O 1
ATOM 2384 N N . ILE A 1 290 ? 14.606 -3.048 -18.677 1.00 97.00 290 ILE A N 1
ATOM 2385 C CA . ILE A 1 290 ? 14.808 -4.300 -17.953 1.00 97.00 290 ILE A CA 1
ATOM 2386 C C . ILE A 1 290 ? 15.991 -4.987 -18.620 1.00 97.00 290 ILE A C 1
ATOM 2388 O O . ILE A 1 290 ? 15.992 -5.205 -19.832 1.00 97.00 290 ILE A O 1
ATOM 2392 N N . ASP A 1 291 ? 16.990 -5.323 -17.818 1.00 93.38 291 ASP A N 1
ATOM 2393 C CA . ASP A 1 291 ? 18.171 -6.033 -18.281 1.00 93.38 291 ASP A CA 1
ATOM 2394 C C . ASP A 1 291 ? 17.832 -7.515 -18.536 1.00 93.38 291 ASP A C 1
ATOM 2396 O O . ASP A 1 291 ? 17.521 -8.233 -17.575 1.00 93.38 291 ASP A O 1
ATOM 2400 N N . PRO A 1 292 ? 17.881 -7.995 -19.795 1.00 88.25 292 PRO A N 1
ATOM 2401 C CA . PRO A 1 292 ? 17.533 -9.376 -20.126 1.00 88.25 292 PRO A CA 1
ATOM 2402 C C . PRO A 1 292 ? 18.504 -10.393 -19.511 1.00 88.25 292 PRO A C 1
ATOM 2404 O O . PRO A 1 292 ? 18.116 -11.538 -19.278 1.00 88.25 292 PRO A O 1
ATOM 2407 N N . ASP A 1 293 ? 19.729 -9.970 -19.187 1.00 88.31 293 ASP A N 1
ATOM 2408 C CA . ASP A 1 293 ? 20.780 -10.827 -18.644 1.00 88.31 293 ASP A CA 1
ATOM 2409 C C . ASP A 1 293 ? 20.909 -10.710 -17.119 1.00 88.31 293 ASP A C 1
ATOM 2411 O O . ASP A 1 293 ? 21.846 -11.249 -16.523 1.00 88.31 293 ASP A O 1
ATOM 2415 N N . PHE A 1 294 ? 19.955 -10.046 -16.451 1.00 88.62 294 PHE A N 1
ATOM 2416 C CA . PHE A 1 294 ? 20.018 -9.795 -15.010 1.00 88.62 294 PHE A CA 1
ATOM 2417 C C . PHE A 1 294 ? 20.255 -11.066 -14.184 1.00 88.62 294 PHE A C 1
ATOM 2419 O O . PHE A 1 294 ? 21.039 -11.054 -13.235 1.00 88.62 294 PHE A O 1
ATOM 2426 N N . ILE A 1 295 ? 19.610 -12.173 -14.564 1.00 85.75 295 ILE A N 1
ATOM 2427 C CA . ILE A 1 295 ? 19.699 -13.456 -13.851 1.00 85.75 295 ILE A CA 1
ATOM 2428 C C . ILE A 1 295 ? 21.097 -14.085 -13.906 1.00 85.75 295 ILE A C 1
ATOM 2430 O O . ILE A 1 295 ? 21.422 -14.933 -13.079 1.00 85.75 295 ILE A O 1
ATOM 2434 N N . TRP A 1 296 ? 21.924 -13.670 -14.866 1.00 83.12 296 TRP A N 1
ATOM 2435 C CA . TRP A 1 296 ? 23.286 -14.165 -15.055 1.00 83.12 296 TRP A CA 1
ATOM 2436 C C . TRP A 1 296 ? 24.325 -13.314 -14.321 1.00 83.12 296 TRP A C 1
ATOM 2438 O O . TRP A 1 296 ? 25.499 -13.685 -14.268 1.00 83.12 296 TRP A O 1
ATOM 2448 N N . LYS A 1 297 ? 23.920 -12.177 -13.734 1.00 78.12 297 LYS A N 1
ATOM 2449 C CA . LYS A 1 297 ? 24.836 -11.300 -13.005 1.00 78.12 297 LYS A CA 1
ATOM 2450 C C . LYS A 1 297 ? 25.319 -11.960 -11.719 1.00 78.12 297 LYS A C 1
ATOM 2452 O O . LYS A 1 297 ? 24.542 -12.310 -10.832 1.00 78.12 297 LYS A O 1
ATOM 2457 N N . MET A 1 298 ? 26.639 -12.042 -11.597 1.00 74.75 298 MET A N 1
ATOM 2458 C CA . MET A 1 298 ? 27.315 -12.528 -10.400 1.00 74.75 298 MET A CA 1
ATOM 2459 C C . MET A 1 298 ? 27.706 -11.374 -9.474 1.00 74.75 298 MET A C 1
ATOM 2461 O O . MET A 1 298 ? 28.047 -10.288 -9.949 1.00 74.75 298 MET A O 1
ATOM 2465 N N . PRO A 1 299 ? 27.683 -11.570 -8.143 1.00 72.94 299 PRO A N 1
ATOM 2466 C CA . PRO A 1 299 ? 28.192 -10.578 -7.214 1.00 72.94 299 PRO A CA 1
ATOM 2467 C C . PRO A 1 299 ? 29.704 -10.443 -7.401 1.00 72.94 299 PRO A C 1
ATOM 2469 O O . PRO A 1 299 ? 30.385 -11.412 -7.714 1.00 72.94 299 PRO A O 1
ATOM 2472 N N . ASN A 1 300 ? 30.258 -9.263 -7.123 1.00 72.50 300 ASN A N 1
ATOM 2473 C CA . ASN A 1 300 ? 31.705 -9.024 -7.246 1.00 72.50 300 ASN A CA 1
ATOM 2474 C C . ASN A 1 300 ? 32.560 -9.968 -6.376 1.00 72.50 300 ASN A C 1
ATOM 2476 O O . ASN A 1 300 ? 33.748 -10.127 -6.625 1.00 72.50 300 ASN A O 1
ATOM 2480 N N . SER A 1 301 ? 31.969 -10.572 -5.342 1.00 70.94 301 SER A N 1
ATOM 2481 C CA . SER A 1 301 ? 32.599 -11.574 -4.478 1.00 70.94 301 SER A CA 1
ATOM 2482 C C . SER A 1 301 ? 32.536 -13.002 -5.035 1.00 70.94 301 SER A C 1
ATOM 2484 O O . SER A 1 301 ? 32.987 -13.928 -4.363 1.00 70.94 301 SER A O 1
ATOM 2486 N N . PHE A 1 302 ? 31.951 -13.212 -6.217 1.00 73.06 302 PHE A N 1
ATOM 2487 C CA . PHE A 1 302 ? 31.868 -14.520 -6.854 1.00 73.06 302 PHE A CA 1
ATOM 2488 C C . PHE A 1 302 ? 33.247 -14.920 -7.378 1.00 73.06 302 PHE A C 1
ATOM 2490 O O . PHE A 1 302 ? 33.800 -14.297 -8.278 1.00 73.06 302 PHE A O 1
ATOM 2497 N N . THR A 1 303 ? 33.826 -15.948 -6.767 1.00 70.50 303 THR A N 1
ATOM 2498 C CA . THR A 1 303 ? 35.210 -16.381 -7.007 1.00 70.50 303 THR A CA 1
ATOM 2499 C C . THR A 1 303 ? 35.352 -17.353 -8.175 1.00 70.50 303 THR A C 1
ATOM 2501 O O . THR A 1 303 ? 36.468 -17.750 -8.510 1.00 70.50 303 THR A O 1
ATOM 2504 N N . VAL A 1 304 ? 34.236 -17.758 -8.787 1.00 70.50 304 VAL A N 1
ATOM 2505 C CA . VAL A 1 304 ? 34.243 -18.621 -9.966 1.00 70.50 304 VAL A CA 1
ATOM 2506 C C . VAL A 1 304 ? 34.321 -17.742 -11.205 1.00 70.50 304 VAL A C 1
ATOM 2508 O O . VAL A 1 304 ? 33.508 -16.842 -11.392 1.00 70.50 304 VAL A O 1
ATOM 2511 N N . ASP A 1 305 ? 35.306 -18.041 -12.043 1.00 68.75 305 ASP A N 1
ATOM 2512 C CA . ASP A 1 305 ? 35.470 -17.470 -13.375 1.00 68.75 305 ASP A CA 1
ATOM 2513 C C . ASP A 1 305 ? 34.136 -17.544 -14.160 1.00 68.75 305 ASP A C 1
ATOM 2515 O O . ASP A 1 305 ? 33.641 -18.657 -14.389 1.00 68.75 305 ASP A O 1
ATOM 2519 N N . PRO A 1 306 ? 33.530 -16.398 -14.538 1.00 64.94 306 PRO A N 1
ATOM 2520 C CA . PRO A 1 306 ? 32.240 -16.354 -15.226 1.00 64.94 306 PRO A CA 1
ATOM 2521 C C . PRO A 1 306 ? 32.199 -17.209 -16.497 1.00 64.94 306 PRO A C 1
ATOM 2523 O O . PRO A 1 306 ? 31.190 -17.873 -16.747 1.00 64.94 306 PRO A O 1
ATOM 2526 N N . ASP A 1 307 ? 33.310 -17.278 -17.237 1.00 65.81 307 ASP A N 1
ATOM 2527 C CA . ASP A 1 307 ? 33.408 -18.067 -18.468 1.00 65.81 307 ASP A CA 1
ATOM 2528 C C . ASP A 1 307 ? 33.358 -19.572 -18.168 1.00 65.81 307 ASP A C 1
ATOM 2530 O O . ASP A 1 307 ? 32.761 -20.348 -18.916 1.00 65.81 307 ASP A O 1
ATOM 2534 N N . LYS A 1 308 ? 33.905 -20.005 -17.024 1.00 67.38 308 LYS A N 1
ATOM 2535 C CA . LYS A 1 308 ? 33.807 -21.402 -16.565 1.00 67.38 308 LYS A CA 1
ATOM 2536 C C . LYS A 1 308 ? 32.434 -21.727 -15.994 1.00 67.38 308 LYS A C 1
ATOM 2538 O O . LYS A 1 308 ? 31.955 -22.845 -16.180 1.00 67.38 308 LYS A O 1
ATOM 2543 N N . TYR A 1 309 ? 31.804 -20.776 -15.308 1.00 64.75 309 TYR A N 1
ATOM 2544 C CA . TYR A 1 309 ? 30.477 -20.962 -14.725 1.00 64.75 309 TYR A CA 1
ATOM 2545 C C . TYR A 1 309 ? 29.401 -21.128 -15.809 1.00 64.75 309 TYR A C 1
ATOM 2547 O O . TYR A 1 309 ? 28.626 -22.087 -15.777 1.00 64.75 309 TYR A O 1
ATOM 2555 N N . LEU A 1 310 ? 29.397 -20.244 -16.813 1.00 63.41 310 LEU A N 1
ATOM 2556 C CA . LEU A 1 310 ? 28.460 -20.312 -17.938 1.00 63.41 310 LEU A CA 1
ATOM 2557 C C . LEU A 1 310 ? 28.715 -21.548 -18.816 1.00 63.41 310 LEU A C 1
ATOM 2559 O O . LEU A 1 310 ? 27.763 -22.213 -19.228 1.00 63.41 310 LEU A O 1
ATOM 2563 N N . TYR A 1 311 ? 29.983 -21.922 -19.037 1.00 58.22 311 TYR A N 1
ATOM 2564 C CA . TYR A 1 311 ? 30.341 -23.133 -19.787 1.00 58.22 311 TYR A CA 1
ATOM 2565 C C . TYR A 1 311 ? 29.850 -24.423 -19.116 1.00 58.22 311 TYR A C 1
ATOM 2567 O O . TYR A 1 311 ? 29.453 -25.362 -19.807 1.00 58.22 311 TYR A O 1
ATOM 2575 N N . GLN A 1 312 ? 29.849 -24.490 -17.781 1.00 56.28 312 GLN A N 1
ATOM 2576 C CA . GLN A 1 312 ? 29.307 -25.645 -17.061 1.00 56.28 312 GLN A CA 1
ATOM 2577 C C . GLN A 1 312 ? 27.787 -25.743 -17.225 1.00 56.28 312 GLN A C 1
ATOM 2579 O O . GLN A 1 312 ? 27.293 -26.820 -17.542 1.00 56.28 312 GLN A O 1
ATOM 2584 N N . TYR A 1 313 ? 27.050 -24.636 -17.098 1.00 54.59 313 TYR A N 1
ATOM 2585 C CA . TYR A 1 313 ? 25.585 -24.634 -17.221 1.00 54.59 313 TYR A CA 1
ATOM 2586 C C . TYR A 1 313 ? 25.086 -24.955 -18.639 1.00 54.59 313 TYR A C 1
ATOM 2588 O O . TYR A 1 313 ? 24.126 -25.706 -18.798 1.00 54.59 313 TYR A O 1
ATOM 2596 N N . LEU A 1 314 ? 25.753 -24.435 -19.673 1.00 54.91 314 LEU A N 1
ATOM 2597 C CA . LEU A 1 314 ? 25.364 -24.644 -21.075 1.00 54.91 314 LEU A CA 1
ATOM 2598 C C . LEU A 1 314 ? 25.689 -26.050 -21.608 1.00 54.91 314 LEU A C 1
ATOM 2600 O O . LEU A 1 314 ? 25.166 -26.439 -22.649 1.00 54.91 314 LEU A O 1
ATOM 2604 N N . ASN A 1 315 ? 26.532 -26.821 -20.913 1.00 53.06 315 ASN A N 1
ATOM 2605 C CA . ASN A 1 315 ? 26.854 -28.203 -21.286 1.00 53.06 315 ASN A CA 1
ATOM 2606 C C . ASN A 1 315 ? 26.047 -29.261 -20.513 1.00 53.06 315 ASN A C 1
ATOM 2608 O O . ASN A 1 315 ? 26.179 -30.440 -20.821 1.00 53.06 315 ASN A O 1
ATOM 2612 N N . PHE A 1 316 ? 25.186 -28.873 -19.564 1.00 49.41 316 PHE A N 1
ATOM 2613 C CA . PHE A 1 316 ? 24.215 -29.792 -18.945 1.00 49.41 316 PHE A CA 1
ATOM 2614 C C . PHE A 1 316 ? 22.968 -30.038 -19.811 1.00 49.41 316 PHE A C 1
ATOM 2616 O O . PHE A 1 316 ? 22.164 -30.908 -19.491 1.00 49.41 316 PHE A O 1
ATOM 2623 N N . THR A 1 317 ? 22.790 -29.286 -20.900 1.00 44.16 317 THR A N 1
ATOM 2624 C CA . THR A 1 317 ? 21.670 -29.421 -21.847 1.00 44.16 317 THR A CA 1
ATOM 2625 C C . THR A 1 317 ? 22.038 -30.175 -23.130 1.00 44.16 317 THR A C 1
ATOM 2627 O O . THR A 1 317 ? 21.306 -30.084 -24.116 1.00 44.16 317 THR A O 1
ATOM 2630 N N . LYS A 1 318 ? 23.143 -30.933 -23.130 1.00 38.53 318 LYS A N 1
ATOM 2631 C CA . LYS A 1 318 ? 23.478 -31.884 -24.201 1.00 38.53 318 LYS A CA 1
ATOM 2632 C C . LYS A 1 318 ? 23.318 -33.327 -23.760 1.00 38.53 318 LYS A C 1
ATOM 2634 O O . LYS A 1 318 ? 23.852 -33.668 -22.683 1.00 38.53 318 LYS A O 1
#

pLDDT: mean 89.99, std 13.26, range [38.53, 98.88]

Radius of gyration: 23.35 Å; Cα contacts (8 Å, |Δi|>4): 372; chains: 1; bounding box: 63×50×64 Å